Protein AF-A0A971SDP5-F1 (afdb_monomer)

Radius of gyration: 25.08 Å; Cα contacts (8 Å, |Δi|>4): 433; chains: 1; bounding box: 44×71×91 Å

pLDDT: mean 82.18, std 22.31, range [24.53, 98.75]

Solvent-accessible surface area (backbone atoms only — not comparable to full-atom values): 15135 Å² total; per-residue (Å²): 111,77,73,80,68,52,47,98,92,40,71,49,82,44,63,77,39,45,82,88,36,50,13,35,40,41,73,75,46,74,57,38,61,22,60,41,39,35,49,49,52,56,48,58,66,38,74,48,44,66,45,83,43,90,40,50,50,59,71,52,54,17,49,38,56,58,58,56,93,79,69,32,61,57,44,37,72,64,82,79,65,69,83,45,63,68,92,30,70,54,38,53,50,49,51,50,48,51,50,49,37,62,80,41,41,65,39,39,63,71,25,51,79,47,81,77,47,75,42,79,92,77,27,38,38,30,35,37,27,40,41,96,65,39,24,40,41,40,39,37,27,72,30,88,56,61,42,38,34,36,34,25,50,73,53,79,72,58,68,35,33,29,65,69,77,74,39,78,48,70,52,79,46,82,52,31,38,73,44,74,30,38,13,9,77,74,34,4,55,35,35,35,40,34,66,40,59,76,38,78,74,44,78,49,66,90,84,70,86,71,86,86,80,84,76,89,79,90,83,90,84,92,86,86,89,79,98,64,82,85,67,60,69,80,61,50,62,61,53,55,54,51,50,53,52,52,53,52,51,52,52,52,55,52,52,54,62,61,66,75,74,118

Mean predicted aligned error: 12.58 Å

Sequence (262 aa):
MRNDKLTEDKTTGQFLSSHDENGFLAMRLSGDEGLFKVAATLQLTAKGQPVIYYGEEIGLSGKNAGNMDNGEFSENRYDFDWSKVESNSMLDHYKKLLTIRNENTDIFTKGTRKSIYANKDNGISIFEREYNGEFIITFVNIGEMEQTITFSKSSGSARVDNIYANKELEAKNDISYELLIPSKNDGGTTIIKTDSSIKDVNIIDIAQDDENNTDQNETSNDEKLDDSDKQSVFRFEWILIAIVIVAILFVIVRYFKHLNKK

Secondary structure (DSSP, 8-state):
-GGGG--SSS--EE-S--TTS--HHHHHSTT-HHHHHHHHHHHHHSSSEE-PPTTGGGT---PPP--GGGT---SSSPPP-GGGSTT-HHHHHHHHHHHHHHHTHHHHHT---EEEEEETTTTEEEEEEEETTEEEEEEEE-SSS-EEEEEEESSS-S-EEETTTTEEPPPSBTTEEEEEE--TTTTSEEEEEESS-EEEEEEE-TT---------------------TTSSHHHHHHHHHHHHHHHHHHHHHHHHHHHTT-

Foldseek 3Di:
DVVVQADPVRADEDECDEQQFFFNCCPVVVNPVLVLLLVLLVQLQAAGHYDYYQQSLLSQGGGAADPVVVVRHGRRPDDRDPVSPPPRLSNVSNVLSVVVCVVVVCQSHPWDKDWADDDVVQQWTWMWTDDPQKIKIKIFHAAQAKWKKKWFFPDDFQWKAFSSVRGTFGAPDGTMGIDIQGYSVSSRIIMMIDRGDIHPIDIDDPPPPDDDDDDDDDDDDDDDDDDDPPPPVVPVVVVVVVVVVVVVVVVVVVVVVVVVPD

Nearest PDB structures (foldseek):
  1j0i-assembly1_B  TM=8.683E-01  e=6.111E-12  Geobacillus stearothermophilus
  1wzm-assembly1_B  TM=8.525E-01  e=2.433E-11  Thermoactinomyces vulgaris
  1sma-assembly1_B  TM=8.500E-01  e=2.032E-11  Thermus sp. IM6501
  1gvi-assembly1_B  TM=8.300E-01  e=1.256E-11  Thermus sp.
  1j0j-assembly1_A  TM=8.132E-01  e=3.705E-11  Geobacillus stearothermophilus

Structure (mmCIF, N/CA/C/O backbone):
data_AF-A0A971SDP5-F1
#
_entry.id   AF-A0A971SDP5-F1
#
loop_
_atom_site.group_PDB
_atom_site.id
_atom_site.type_symbol
_atom_site.label_atom_id
_atom_site.label_alt_id
_atom_site.label_comp_id
_atom_site.label_asym_id
_atom_site.label_entity_id
_atom_site.label_seq_id
_atom_site.pdbx_PDB_ins_code
_atom_site.Cartn_x
_atom_site.Cartn_y
_atom_site.Cartn_z
_atom_site.occupancy
_atom_site.B_iso_or_equiv
_atom_site.auth_seq_id
_atom_site.auth_comp_id
_atom_site.auth_asym_id
_atom_site.auth_atom_id
_atom_site.pdbx_PDB_model_num
ATOM 1 N N . MET A 1 1 ? -20.918 -3.048 -8.145 1.00 63.03 1 MET A N 1
ATOM 2 C CA . MET A 1 1 ? -19.547 -2.531 -8.398 1.00 63.03 1 MET A CA 1
ATOM 3 C C . MET A 1 1 ? -18.577 -3.706 -8.605 1.00 63.03 1 MET A C 1
ATOM 5 O O . MET A 1 1 ? -19.022 -4.843 -8.525 1.00 63.03 1 MET A O 1
ATOM 9 N N . ARG A 1 2 ? -17.287 -3.486 -8.936 1.00 80.00 2 ARG A N 1
ATOM 10 C CA . ARG A 1 2 ? -16.292 -4.558 -9.215 1.00 80.00 2 ARG A CA 1
ATOM 11 C C . ARG A 1 2 ? -16.234 -5.628 -8.112 1.00 80.00 2 ARG A C 1
ATOM 13 O O . ARG A 1 2 ? -16.291 -6.809 -8.427 1.00 80.00 2 ARG A O 1
ATOM 20 N N . ASN A 1 3 ? -16.144 -5.222 -6.844 1.00 78.50 3 ASN A N 1
ATOM 21 C CA . ASN A 1 3 ? -15.953 -6.145 -5.713 1.00 78.50 3 ASN A CA 1
ATOM 22 C C . ASN A 1 3 ? -17.124 -7.116 -5.500 1.00 78.50 3 ASN A C 1
ATOM 24 O O . ASN A 1 3 ? -16.890 -8.243 -5.061 1.00 78.50 3 ASN A O 1
ATOM 28 N N . ASP A 1 4 ? -18.342 -6.706 -5.865 1.00 81.12 4 ASP A N 1
ATOM 29 C CA . ASP A 1 4 ? -19.558 -7.530 -5.773 1.00 81.12 4 ASP A CA 1
ATOM 30 C C . ASP A 1 4 ? -19.595 -8.624 -6.847 1.00 81.12 4 ASP A C 1
ATOM 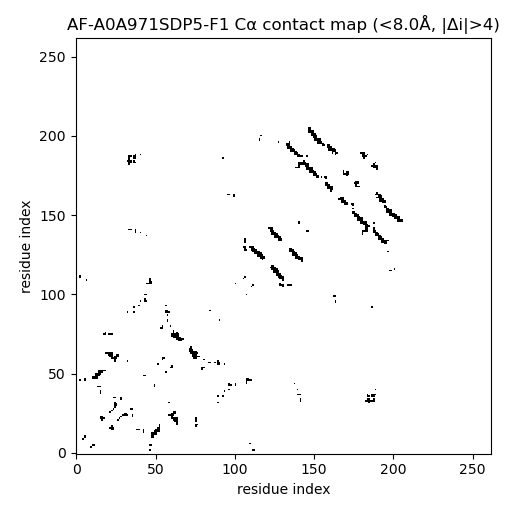32 O O . ASP A 1 4 ? -20.309 -9.610 -6.713 1.00 81.12 4 ASP A O 1
ATOM 36 N N . LYS A 1 5 ? -18.830 -8.447 -7.934 1.00 83.62 5 LYS A N 1
ATOM 37 C CA . LYS A 1 5 ? -18.716 -9.424 -9.026 1.00 83.62 5 LYS A CA 1
ATOM 38 C C . LYS A 1 5 ? -17.601 -10.449 -8.802 1.00 83.62 5 LYS A C 1
ATOM 40 O O . LYS A 1 5 ? -17.533 -11.410 -9.559 1.00 83.62 5 LYS A O 1
ATOM 45 N N . LEU A 1 6 ? -16.725 -10.227 -7.817 1.00 82.88 6 LEU A N 1
ATOM 46 C CA . LEU A 1 6 ? -15.607 -11.117 -7.507 1.00 82.88 6 LEU A CA 1
ATOM 47 C C . LEU A 1 6 ? -16.040 -12.190 -6.508 1.00 82.88 6 LEU A C 1
ATOM 49 O O . LEU A 1 6 ? -16.426 -11.873 -5.378 1.00 82.88 6 LEU A O 1
ATOM 53 N N . THR A 1 7 ? -15.913 -13.447 -6.912 1.00 75.56 7 THR A N 1
ATOM 54 C CA . THR A 1 7 ? -16.229 -14.645 -6.123 1.00 75.56 7 THR A CA 1
ATOM 55 C C . THR A 1 7 ? -15.033 -15.598 -6.121 1.00 75.56 7 THR A C 1
ATOM 57 O O . THR A 1 7 ? -14.020 -15.334 -6.769 1.00 75.56 7 THR A O 1
ATOM 60 N N . GLU A 1 8 ? -15.120 -16.700 -5.378 1.00 70.81 8 GLU A N 1
ATOM 61 C CA . GLU A 1 8 ? -14.063 -17.723 -5.340 1.00 70.81 8 GLU A CA 1
ATOM 62 C C . GLU A 1 8 ? -13.817 -18.394 -6.704 1.00 70.81 8 GLU A C 1
ATOM 64 O O . GLU A 1 8 ? -12.685 -18.750 -7.019 1.00 70.81 8 GLU A O 1
ATOM 69 N N . ASP A 1 9 ? -14.848 -18.485 -7.548 1.00 76.75 9 ASP A N 1
ATOM 70 C CA . ASP A 1 9 ? -14.804 -19.025 -8.912 1.00 76.75 9 ASP A CA 1
ATOM 71 C C . ASP A 1 9 ? -14.608 -17.947 -9.999 1.00 76.75 9 ASP A C 1
ATOM 73 O O . ASP A 1 9 ? -14.351 -18.272 -11.159 1.00 76.75 9 ASP A O 1
ATOM 77 N N . LYS A 1 10 ? -14.710 -16.656 -9.647 1.00 80.69 10 LYS A N 1
ATOM 78 C CA . LYS A 1 10 ? -14.552 -15.514 -10.566 1.00 80.69 10 LYS A CA 1
ATOM 79 C C . LYS A 1 10 ? -13.638 -14.465 -9.956 1.00 80.69 10 LYS A C 1
ATOM 81 O O . LYS A 1 10 ? -14.077 -13.506 -9.320 1.00 80.69 10 LYS A O 1
ATOM 86 N N . THR A 1 11 ? -12.348 -14.646 -10.196 1.00 79.12 11 THR A N 1
ATOM 87 C CA . THR A 1 11 ? -11.298 -13.720 -9.777 1.00 79.12 11 THR A CA 1
ATOM 88 C C . THR A 1 11 ? -10.781 -12.893 -10.955 1.00 79.12 11 THR A C 1
ATOM 90 O O . THR A 1 11 ? -10.994 -13.226 -12.120 1.00 79.12 11 THR A O 1
ATOM 93 N N . THR A 1 12 ? -10.091 -11.798 -10.651 1.00 82.25 12 THR A N 1
ATOM 94 C CA . THR A 1 12 ? -9.366 -10.982 -11.629 1.00 82.25 12 THR A CA 1
ATOM 95 C C . THR A 1 12 ? -7.929 -10.812 -11.164 1.00 82.25 12 THR A C 1
ATOM 97 O O . THR A 1 12 ? -7.707 -10.454 -9.998 1.00 82.25 12 THR A O 1
ATOM 100 N N . GLY A 1 13 ? -6.982 -11.010 -12.081 1.00 87.81 13 GLY A N 1
ATOM 101 C CA . GLY A 1 13 ? -5.613 -10.534 -11.914 1.00 87.81 13 GLY A CA 1
ATOM 102 C C . GLY A 1 13 ? -5.600 -9.007 -11.889 1.00 87.81 13 GLY A C 1
ATOM 103 O O . GLY A 1 13 ? -6.258 -8.364 -12.707 1.00 87.81 13 GLY A O 1
ATOM 104 N N . GLN A 1 14 ? -4.915 -8.431 -10.911 1.00 91.50 14 GLN A N 1
ATOM 105 C CA . GLN A 1 14 ? -4.763 -6.991 -10.749 1.00 91.50 14 GLN A CA 1
ATOM 106 C C . GLN A 1 14 ? -3.314 -6.634 -10.998 1.00 91.50 14 GLN A C 1
ATOM 108 O O . GLN A 1 14 ? -2.451 -7.033 -10.221 1.00 91.50 14 GLN A O 1
ATOM 113 N N . PHE A 1 15 ? -3.082 -5.865 -12.047 1.00 94.44 15 PHE A N 1
ATOM 114 C CA . PHE A 1 15 ? -1.766 -5.434 -12.488 1.00 94.44 15 PHE A CA 1
ATOM 115 C C . PHE A 1 15 ? -1.643 -3.928 -12.269 1.00 94.44 15 PHE A C 1
ATOM 117 O O . PHE A 1 15 ? -2.633 -3.205 -12.417 1.00 94.44 15 PHE A O 1
ATOM 124 N N . LEU A 1 16 ? -0.446 -3.469 -11.911 1.00 95.56 16 LEU A N 1
ATOM 125 C CA . LEU A 1 16 ? -0.068 -2.067 -12.084 1.00 95.56 16 LEU A CA 1
ATOM 126 C C . LEU A 1 16 ? 0.508 -1.875 -13.487 1.00 95.56 16 LEU A C 1
ATOM 128 O O . LEU A 1 16 ? 0.102 -0.948 -14.187 1.00 95.56 16 LEU A O 1
ATOM 132 N N . SER A 1 17 ? 1.376 -2.791 -13.919 1.00 94.88 17 SER A N 1
ATOM 133 C CA . SER A 1 17 ? 1.816 -2.905 -15.305 1.00 94.88 17 SER A CA 1
ATOM 134 C C . SER A 1 17 ? 2.088 -4.351 -15.739 1.00 94.88 17 SER A C 1
ATOM 136 O O . SER A 1 17 ? 1.920 -5.302 -14.971 1.00 94.88 17 SER A O 1
ATOM 138 N N . SER A 1 18 ? 2.478 -4.523 -17.004 1.00 94.50 18 SER A N 1
ATOM 139 C CA . SER A 1 18 ? 2.821 -5.801 -17.622 1.00 94.50 18 SER A CA 1
ATOM 140 C C . SER A 1 18 ? 3.761 -5.609 -18.821 1.00 94.50 18 SER A C 1
ATOM 142 O O . SER A 1 18 ? 4.020 -4.492 -19.273 1.00 94.50 18 SER A O 1
ATOM 144 N N . HIS A 1 19 ? 4.244 -6.718 -19.386 1.00 92.12 19 HIS A N 1
ATOM 145 C CA . HIS A 1 19 ? 5.117 -6.723 -20.566 1.00 92.12 19 HIS A CA 1
ATOM 146 C C . HIS A 1 19 ? 4.497 -6.147 -21.855 1.00 92.12 19 HIS A C 1
ATOM 148 O O . HIS A 1 19 ? 5.244 -5.857 -22.796 1.00 92.12 19 HIS A O 1
ATOM 154 N N . ASP A 1 20 ? 3.175 -5.971 -21.908 1.00 89.94 20 ASP A N 1
ATOM 155 C CA . ASP A 1 20 ? 2.437 -5.496 -23.089 1.00 89.94 20 ASP A CA 1
ATOM 156 C C . ASP A 1 20 ? 1.955 -4.045 -22.958 1.00 89.94 20 ASP A C 1
ATOM 158 O O . ASP A 1 20 ? 1.316 -3.511 -23.863 1.00 89.94 20 ASP A O 1
ATOM 162 N N . GLU A 1 21 ? 2.282 -3.374 -21.852 1.00 91.38 21 GLU A N 1
ATOM 163 C CA . GLU A 1 21 ? 1.920 -1.979 -21.629 1.00 91.38 21 GLU A CA 1
ATOM 164 C C . GLU A 1 21 ? 3.090 -1.157 -21.097 1.00 91.38 21 GLU A C 1
ATOM 166 O O . GLU A 1 21 ? 4.137 -1.669 -20.701 1.00 91.38 21 GLU A O 1
ATOM 171 N N . ASN A 1 22 ? 2.920 0.159 -21.131 1.00 94.00 22 ASN A N 1
ATOM 172 C CA . ASN A 1 22 ? 3.863 1.079 -20.521 1.00 94.00 22 ASN A CA 1
ATOM 173 C C . ASN A 1 22 ? 3.955 0.819 -19.011 1.00 94.00 22 ASN A C 1
ATOM 175 O O . ASN A 1 22 ? 2.926 0.776 -18.336 1.00 94.00 22 ASN A O 1
ATOM 179 N N . GLY A 1 23 ? 5.174 0.726 -18.480 1.00 95.12 23 GLY A N 1
ATOM 180 C CA . GLY A 1 23 ? 5.413 0.561 -17.050 1.00 95.12 23 GLY A CA 1
ATOM 181 C C . GLY A 1 23 ? 4.772 1.689 -16.236 1.00 95.12 23 GLY A C 1
ATOM 182 O O . GLY A 1 23 ? 4.873 2.871 -16.588 1.00 95.12 23 GLY A O 1
ATOM 183 N N . PHE A 1 24 ? 4.077 1.318 -15.160 1.00 96.69 24 PHE A N 1
ATOM 184 C CA . PHE A 1 24 ? 3.194 2.225 -14.425 1.00 96.69 24 PHE A CA 1
ATOM 185 C C . PHE A 1 24 ? 3.966 3.359 -13.747 1.00 96.69 24 PHE A C 1
ATOM 187 O O . PHE A 1 24 ? 3.616 4.528 -13.915 1.00 96.69 24 PHE A O 1
ATOM 194 N N . LEU A 1 25 ? 5.060 3.031 -13.054 1.00 97.50 25 LEU A N 1
ATOM 195 C CA . LEU A 1 25 ? 5.926 4.007 -12.392 1.00 97.50 25 LEU A CA 1
ATOM 196 C C . LEU A 1 25 ? 6.462 5.050 -13.385 1.00 97.50 25 LEU A C 1
ATOM 198 O O . LEU A 1 25 ? 6.265 6.246 -13.188 1.00 97.50 25 LEU A O 1
ATOM 202 N N . ALA A 1 26 ? 7.073 4.614 -14.487 1.00 95.31 26 ALA A N 1
ATOM 203 C CA . ALA A 1 26 ? 7.696 5.525 -15.447 1.00 95.31 26 ALA A CA 1
ATOM 204 C C . ALA A 1 26 ? 6.667 6.395 -16.186 1.00 95.31 26 ALA A C 1
ATOM 206 O O . ALA A 1 26 ? 6.860 7.600 -16.324 1.00 95.31 26 ALA A O 1
ATOM 207 N N . MET A 1 27 ? 5.566 5.798 -16.657 1.00 94.69 27 MET A N 1
ATOM 208 C CA . MET A 1 27 ? 4.694 6.448 -17.645 1.00 94.69 27 MET A CA 1
ATOM 209 C C . MET A 1 27 ? 3.372 6.971 -17.082 1.00 94.69 27 MET A C 1
ATOM 211 O O . MET A 1 27 ? 2.741 7.817 -17.714 1.00 94.69 27 MET A O 1
ATOM 215 N N . ARG A 1 28 ? 2.911 6.466 -15.931 1.00 95.50 28 ARG A N 1
ATOM 216 C CA . ARG A 1 28 ? 1.684 6.950 -15.269 1.00 95.50 28 ARG A CA 1
ATOM 217 C C . ARG A 1 28 ? 1.979 7.834 -14.068 1.00 95.50 28 ARG A C 1
ATOM 219 O O . ARG A 1 28 ? 1.176 8.716 -13.786 1.00 95.50 28 ARG A O 1
ATOM 226 N N . LEU A 1 29 ? 3.107 7.603 -13.399 1.00 97.06 29 LEU A N 1
ATOM 227 C CA . LEU A 1 29 ? 3.521 8.349 -12.210 1.00 97.06 29 LEU A CA 1
ATOM 228 C C . LEU A 1 29 ? 4.739 9.247 -12.450 1.00 97.06 29 LEU A C 1
ATOM 230 O O . LEU A 1 29 ? 5.248 9.836 -11.505 1.00 97.06 29 LEU A O 1
ATOM 234 N N . SER A 1 30 ? 5.218 9.360 -13.693 1.00 97.12 30 SER A N 1
ATOM 235 C CA . SER A 1 30 ? 6.372 10.200 -14.051 1.00 97.12 30 SER A CA 1
ATOM 236 C C . SER A 1 30 ? 7.638 9.895 -13.231 1.00 97.12 30 SER A C 1
ATOM 238 O O . SER A 1 30 ? 8.432 10.792 -12.961 1.00 97.12 30 SER A O 1
ATOM 240 N N . GLY A 1 31 ? 7.820 8.637 -12.817 1.00 97.31 31 GLY A N 1
ATOM 241 C CA . GLY A 1 31 ? 8.947 8.202 -11.988 1.00 97.31 31 GLY A CA 1
ATOM 242 C C . GLY A 1 31 ? 8.793 8.466 -10.486 1.00 97.31 31 GLY A C 1
ATOM 243 O O . GLY A 1 31 ? 9.752 8.258 -9.749 1.00 97.31 31 GLY A O 1
ATOM 244 N N . ASP A 1 32 ? 7.621 8.894 -10.007 1.00 98.25 32 ASP A N 1
ATOM 245 C CA . ASP A 1 32 ? 7.371 9.099 -8.576 1.00 98.25 32 ASP A CA 1
ATOM 246 C C . ASP A 1 32 ? 7.241 7.756 -7.832 1.00 98.25 32 ASP A C 1
ATOM 248 O O . ASP A 1 32 ? 6.179 7.123 -7.797 1.00 98.25 32 ASP A O 1
ATOM 252 N N . GLU A 1 33 ? 8.345 7.313 -7.227 1.00 98.19 33 GLU A N 1
ATOM 253 C CA . GLU A 1 33 ? 8.389 6.084 -6.429 1.00 98.19 33 GLU A CA 1
ATOM 254 C C . GLU A 1 33 ? 7.497 6.147 -5.181 1.00 98.19 33 GLU A C 1
ATOM 256 O O . GLU A 1 33 ? 6.966 5.118 -4.761 1.00 98.19 33 GLU A O 1
ATOM 261 N N . GLY A 1 34 ? 7.282 7.329 -4.595 1.00 98.31 34 GLY A N 1
ATOM 262 C CA . GLY A 1 34 ? 6.406 7.486 -3.434 1.00 98.31 34 GLY A CA 1
ATOM 263 C C . GLY A 1 34 ? 4.950 7.178 -3.784 1.00 98.31 34 GLY A C 1
ATOM 264 O O . GLY A 1 34 ? 4.287 6.379 -3.117 1.00 98.31 34 GLY A O 1
ATOM 265 N N . LEU A 1 35 ? 4.464 7.726 -4.902 1.00 98.44 35 LEU A N 1
ATOM 266 C CA . LEU A 1 35 ? 3.148 7.366 -5.439 1.00 98.44 35 LEU A CA 1
ATOM 267 C C . LEU A 1 35 ? 3.080 5.894 -5.860 1.00 98.44 35 LEU A C 1
ATOM 269 O O . LEU A 1 35 ? 2.016 5.279 -5.760 1.00 98.44 35 LEU A O 1
ATOM 273 N N . PHE A 1 36 ? 4.192 5.304 -6.303 1.00 98.62 36 PHE A N 1
ATOM 274 C CA . PHE A 1 36 ? 4.221 3.889 -6.669 1.00 98.62 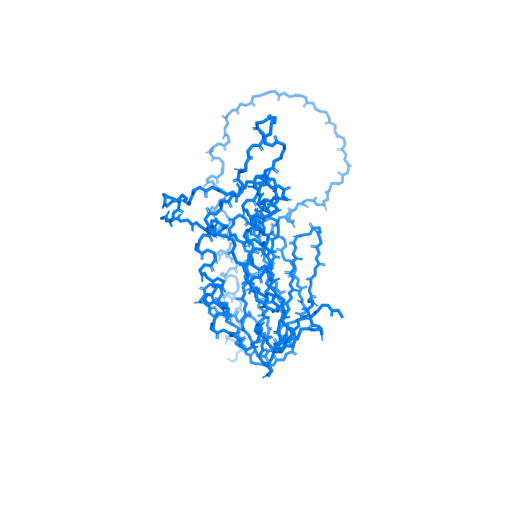36 PHE A CA 1
ATOM 275 C C . PHE A 1 36 ? 4.106 2.962 -5.455 1.00 98.62 36 PHE A C 1
ATOM 277 O O . PHE A 1 36 ? 3.363 1.982 -5.523 1.00 98.62 36 PHE A O 1
ATOM 284 N N . LYS A 1 37 ? 4.729 3.305 -4.318 1.00 98.75 37 LYS A N 1
ATOM 285 C CA . LYS A 1 37 ? 4.493 2.608 -3.039 1.00 98.75 37 LYS A CA 1
ATOM 286 C C . LYS A 1 37 ? 3.009 2.652 -2.667 1.00 98.75 37 LYS A C 1
ATOM 288 O O . LYS A 1 37 ? 2.390 1.617 -2.434 1.00 98.75 37 LYS A O 1
ATOM 293 N N . VAL A 1 38 ? 2.385 3.829 -2.745 1.00 98.56 38 VAL A N 1
ATOM 294 C CA . VAL A 1 38 ? 0.937 3.963 -2.516 1.00 98.56 38 VAL A CA 1
ATOM 295 C C . VAL A 1 38 ? 0.116 3.091 -3.483 1.00 98.56 38 VAL A C 1
ATOM 297 O O . VAL A 1 38 ? -0.836 2.424 -3.066 1.00 98.56 38 VAL A O 1
ATOM 300 N N . ALA A 1 39 ? 0.482 3.044 -4.766 1.00 98.44 39 ALA A N 1
ATOM 301 C CA . ALA A 1 39 ? -0.179 2.185 -5.747 1.00 98.44 39 ALA A CA 1
ATOM 302 C C . ALA A 1 39 ? -0.053 0.691 -5.392 1.00 98.44 39 ALA A C 1
ATOM 304 O O . ALA A 1 39 ? -1.047 -0.040 -5.473 1.00 98.44 39 ALA A O 1
ATOM 305 N N . ALA A 1 40 ? 1.120 0.252 -4.924 1.00 98.50 40 ALA A N 1
ATOM 306 C CA . ALA A 1 40 ? 1.348 -1.104 -4.428 1.00 98.50 40 ALA A CA 1
ATOM 307 C C . ALA A 1 40 ? 0.455 -1.424 -3.217 1.00 98.50 40 ALA A C 1
ATOM 309 O O . ALA A 1 40 ? -0.189 -2.476 -3.189 1.00 98.50 40 ALA A O 1
ATOM 310 N N . THR A 1 41 ? 0.307 -0.496 -2.264 1.00 98.56 41 THR A N 1
ATOM 311 C CA . THR A 1 41 ? -0.651 -0.630 -1.150 1.00 98.56 41 THR A CA 1
ATOM 312 C C . THR A 1 41 ? -2.076 -0.829 -1.645 1.00 98.56 41 THR A C 1
ATOM 314 O O . THR A 1 41 ? -2.784 -1.727 -1.175 1.00 98.56 41 THR A O 1
ATOM 317 N N . LEU A 1 42 ? -2.524 -0.032 -2.616 1.00 97.62 42 LEU A N 1
ATOM 318 C CA . LEU A 1 42 ? -3.871 -0.167 -3.173 1.00 97.62 42 LEU A CA 1
ATOM 319 C C . LEU A 1 42 ? -4.071 -1.524 -3.864 1.00 97.62 42 LEU A C 1
ATOM 321 O O . LEU A 1 42 ? -5.110 -2.158 -3.659 1.00 97.62 42 LEU A O 1
ATOM 325 N N . GLN A 1 43 ? -3.083 -1.992 -4.630 1.00 97.25 43 GLN A N 1
ATOM 326 C CA . GLN A 1 43 ? -3.116 -3.288 -5.314 1.00 97.25 43 GLN A CA 1
ATOM 327 C C . GLN A 1 43 ? -3.143 -4.455 -4.313 1.00 97.25 43 GLN A C 1
ATOM 329 O O . GLN A 1 43 ? -4.013 -5.329 -4.388 1.00 97.25 43 GLN A O 1
ATOM 334 N N . LEU A 1 44 ? -2.226 -4.460 -3.343 1.00 97.38 44 LEU A N 1
ATOM 335 C CA . LEU A 1 44 ? -2.028 -5.569 -2.406 1.00 97.38 44 LEU A CA 1
ATOM 336 C C . LEU A 1 44 ? -3.098 -5.637 -1.310 1.00 97.38 44 LEU A C 1
ATOM 338 O O . LEU A 1 44 ? -3.326 -6.710 -0.752 1.00 97.38 44 LEU A O 1
ATOM 342 N N . THR A 1 45 ? -3.836 -4.554 -1.057 1.00 96.31 45 THR A N 1
ATOM 343 C CA . THR A 1 45 ? -4.985 -4.555 -0.128 1.00 96.31 45 THR A CA 1
ATOM 344 C C . THR A 1 45 ? -6.335 -4.782 -0.820 1.00 96.31 45 THR A C 1
ATOM 346 O O . THR A 1 45 ? -7.365 -4.978 -0.162 1.00 96.31 45 THR A O 1
ATOM 349 N N . ALA A 1 46 ? -6.380 -4.796 -2.154 1.00 92.38 46 ALA A N 1
ATOM 350 C CA . ALA A 1 46 ? -7.613 -4.999 -2.908 1.00 92.38 46 ALA A CA 1
ATOM 351 C C . ALA A 1 46 ? -8.061 -6.475 -2.975 1.00 92.38 46 ALA A C 1
ATOM 353 O O . ALA A 1 46 ? -7.298 -7.420 -2.739 1.00 92.38 46 ALA A O 1
ATOM 354 N N . LYS A 1 47 ? -9.352 -6.681 -3.281 1.00 90.06 47 LYS A N 1
ATOM 355 C CA . LYS A 1 47 ? -9.966 -8.007 -3.470 1.00 90.06 47 LYS A CA 1
ATOM 356 C C . LYS A 1 47 ? -9.630 -8.552 -4.857 1.00 90.06 47 LYS A C 1
ATOM 358 O O . LYS A 1 47 ? -9.790 -7.835 -5.842 1.00 90.06 47 LYS A O 1
ATOM 363 N N . GLY A 1 48 ? -9.230 -9.818 -4.934 1.00 88.31 48 GLY A N 1
ATOM 364 C CA . GLY A 1 48 ? -8.767 -10.479 -6.161 1.00 88.31 48 GLY A CA 1
ATOM 365 C C . GLY A 1 48 ? -7.301 -10.891 -6.054 1.00 88.31 48 GLY A C 1
ATOM 366 O O . GLY A 1 48 ? -6.744 -10.882 -4.957 1.00 88.31 48 GLY A O 1
ATOM 367 N N . GLN A 1 49 ? -6.674 -11.236 -7.176 1.00 91.12 49 GLN A N 1
ATOM 368 C CA . GLN A 1 49 ? -5.290 -11.717 -7.212 1.00 91.12 49 GLN A CA 1
ATOM 369 C C . GLN A 1 49 ? -4.348 -10.579 -7.621 1.00 91.12 49 GLN A C 1
ATOM 371 O O . GLN A 1 49 ? -4.402 -10.162 -8.776 1.00 91.12 49 GLN A O 1
ATOM 376 N N . PRO A 1 50 ? -3.530 -10.027 -6.708 1.00 94.12 50 PRO A N 1
ATOM 377 C CA . PRO A 1 50 ? -2.486 -9.095 -7.108 1.00 94.12 50 PRO A CA 1
ATOM 378 C C . PRO A 1 50 ? -1.441 -9.838 -7.942 1.00 94.12 50 PRO A C 1
ATOM 380 O O . PRO A 1 50 ? -1.029 -10.941 -7.582 1.00 94.12 50 PRO A O 1
ATOM 383 N N . VAL A 1 51 ? -1.037 -9.237 -9.057 1.00 96.62 51 VAL A N 1
ATOM 384 C CA . VAL A 1 51 ? 0.031 -9.737 -9.919 1.00 96.62 51 VAL A CA 1
ATOM 385 C C . VAL A 1 51 ? 1.085 -8.647 -10.024 1.00 96.62 51 VAL A C 1
ATOM 387 O O . VAL A 1 51 ? 0.781 -7.530 -10.434 1.00 96.62 51 VAL A O 1
ATOM 390 N N . ILE A 1 52 ? 2.303 -8.980 -9.610 1.00 97.81 52 ILE A N 1
ATOM 391 C CA . ILE A 1 52 ? 3.459 -8.084 -9.634 1.00 97.81 52 ILE A CA 1
ATOM 392 C C . ILE A 1 52 ? 4.259 -8.435 -10.883 1.00 97.81 52 ILE A C 1
ATOM 394 O O . ILE A 1 52 ? 4.603 -9.605 -11.086 1.00 97.81 52 ILE A O 1
ATOM 398 N N . TYR A 1 53 ? 4.507 -7.450 -11.738 1.00 97.56 53 TYR A N 1
ATOM 399 C CA . TYR A 1 53 ? 5.382 -7.628 -12.886 1.00 97.56 53 TYR A CA 1
ATOM 400 C C . TYR A 1 53 ? 6.839 -7.507 -12.434 1.00 97.56 53 TYR A C 1
ATOM 402 O O . TYR A 1 53 ? 7.174 -6.628 -11.645 1.00 97.56 53 TYR A O 1
ATOM 410 N N . TYR A 1 54 ? 7.690 -8.429 -12.892 1.00 97.31 54 TYR A N 1
ATOM 411 C CA . TYR A 1 54 ? 9.044 -8.582 -12.357 1.00 97.31 54 TYR A CA 1
ATOM 412 C C . TYR A 1 54 ? 9.815 -7.258 -12.414 1.00 97.31 54 TYR A C 1
ATOM 414 O O . TYR A 1 54 ? 9.901 -6.635 -13.468 1.00 97.31 54 TYR A O 1
ATOM 422 N N . GLY A 1 55 ? 10.376 -6.836 -11.282 1.00 97.50 55 GLY A N 1
ATOM 423 C CA . GLY A 1 55 ? 11.126 -5.589 -11.178 1.00 97.50 55 GLY A CA 1
ATOM 424 C C . GLY A 1 55 ? 10.325 -4.420 -10.612 1.00 97.50 55 GLY A C 1
ATOM 425 O O . GLY A 1 55 ? 10.941 -3.504 -10.067 1.00 97.50 55 GLY A O 1
ATOM 426 N N . GLU A 1 56 ? 8.989 -4.447 -10.636 1.00 97.69 56 GLU A N 1
ATOM 427 C CA . GLU A 1 56 ? 8.166 -3.423 -9.973 1.00 97.69 56 GLU A CA 1
ATOM 428 C C . GLU A 1 56 ? 8.525 -3.308 -8.482 1.00 97.69 56 GLU A C 1
ATOM 430 O O . GLU A 1 56 ? 8.673 -2.210 -7.945 1.00 97.69 56 GLU A O 1
ATOM 435 N N . GLU A 1 57 ? 8.762 -4.439 -7.820 1.00 98.19 57 GLU A N 1
ATOM 436 C CA . GLU A 1 57 ? 9.103 -4.516 -6.402 1.00 98.19 57 GLU A CA 1
ATOM 437 C C . GLU A 1 57 ? 10.451 -3.880 -6.039 1.00 98.19 57 GLU A C 1
ATOM 439 O O . GLU A 1 57 ? 10.671 -3.551 -4.878 1.00 98.19 57 GLU A O 1
ATOM 444 N N . ILE A 1 58 ? 11.333 -3.664 -7.018 1.00 98.12 58 ILE A N 1
ATOM 445 C CA . ILE A 1 58 ? 12.608 -2.945 -6.855 1.00 98.12 58 ILE A CA 1
ATOM 446 C C . ILE A 1 58 ? 12.626 -1.600 -7.603 1.00 98.12 58 ILE A C 1
ATOM 448 O O . ILE A 1 58 ? 13.686 -0.985 -7.732 1.00 98.12 58 ILE A O 1
ATOM 452 N N . GLY A 1 59 ? 11.466 -1.125 -8.075 1.00 97.19 59 GLY A N 1
ATOM 453 C CA . GLY A 1 59 ? 11.309 0.175 -8.737 1.00 97.19 59 GLY A CA 1
ATOM 454 C C . GLY A 1 59 ? 11.720 0.202 -10.213 1.00 97.19 59 GLY A C 1
ATOM 455 O O . GLY A 1 59 ? 12.013 1.267 -10.754 1.00 97.19 59 GLY A O 1
ATOM 456 N N . LEU A 1 60 ? 11.780 -0.945 -10.893 1.00 97.25 60 LEU A N 1
ATOM 457 C CA . LEU A 1 60 ? 12.040 -0.991 -12.331 1.00 97.25 60 LEU A CA 1
ATOM 458 C C . LEU A 1 60 ? 10.765 -0.715 -13.130 1.00 97.25 60 LEU A C 1
ATOM 460 O O . LEU A 1 60 ? 9.689 -1.249 -12.868 1.00 97.25 60 LEU A O 1
ATOM 464 N N . SER A 1 61 ? 10.895 0.121 -14.154 1.00 96.62 61 SER A N 1
ATOM 465 C CA . SER A 1 61 ? 9.809 0.486 -15.057 1.00 96.62 61 SER A CA 1
ATOM 466 C C . SER A 1 61 ? 10.390 1.037 -16.355 1.00 96.62 61 SER A C 1
ATOM 468 O O . SER A 1 61 ? 11.492 1.574 -16.362 1.00 96.62 61 SER A O 1
ATOM 470 N N . GLY A 1 62 ? 9.635 0.949 -17.445 1.00 94.19 62 GLY A N 1
ATOM 471 C CA . GLY A 1 62 ? 10.055 1.483 -18.738 1.00 94.19 62 GLY A CA 1
ATOM 472 C C . GLY A 1 62 ? 8.893 1.607 -19.712 1.00 94.19 62 GLY A C 1
ATOM 473 O O . GLY A 1 62 ? 7.784 1.135 -19.440 1.00 94.19 62 GLY A O 1
ATOM 474 N N . LYS A 1 63 ? 9.127 2.262 -20.846 1.00 92.88 63 LYS A N 1
ATOM 475 C CA . LYS A 1 63 ? 8.148 2.362 -21.929 1.00 92.88 63 LYS A CA 1
ATOM 476 C C . LYS A 1 63 ? 7.977 1.012 -22.642 1.00 92.88 63 LYS A C 1
ATOM 478 O O . LYS A 1 63 ? 8.926 0.243 -22.799 1.00 92.88 63 LYS A O 1
ATOM 483 N N . ASN A 1 64 ? 6.760 0.714 -23.087 1.00 90.94 64 ASN A N 1
ATOM 484 C CA . ASN A 1 64 ? 6.538 -0.386 -24.020 1.00 90.94 64 ASN A CA 1
ATOM 485 C C . ASN A 1 64 ? 7.219 -0.089 -25.365 1.00 90.94 64 ASN A C 1
ATOM 487 O O . ASN A 1 64 ? 7.414 1.080 -25.713 1.00 90.94 64 ASN A O 1
ATOM 491 N N . ALA A 1 65 ? 7.567 -1.139 -26.111 1.00 85.38 65 ALA A N 1
ATOM 492 C CA . ALA A 1 65 ? 8.126 -0.988 -27.447 1.00 85.38 65 ALA A CA 1
ATOM 493 C C . ALA A 1 65 ? 7.218 -0.120 -28.334 1.00 85.38 65 ALA A C 1
ATOM 495 O O . ALA A 1 65 ? 5.994 -0.254 -28.335 1.00 85.38 65 ALA A O 1
ATOM 496 N N . GLY A 1 66 ? 7.841 0.788 -29.079 1.00 81.06 66 GLY A N 1
ATOM 497 C CA . GLY A 1 66 ? 7.162 1.618 -30.064 1.00 81.06 66 GLY A CA 1
ATOM 498 C C . GLY A 1 66 ? 7.352 1.054 -31.466 1.00 81.06 66 GLY A C 1
ATOM 499 O O . GLY A 1 66 ? 7.308 -0.158 -31.686 1.00 81.06 66 GLY A O 1
ATOM 500 N N . ASN A 1 67 ? 7.599 1.932 -32.434 1.00 83.69 67 ASN A N 1
ATOM 501 C CA . ASN A 1 67 ? 8.016 1.480 -33.753 1.00 83.69 67 ASN A CA 1
ATOM 502 C C . ASN A 1 67 ? 9.478 0.994 -33.720 1.00 83.69 67 ASN A C 1
ATOM 504 O O . ASN A 1 67 ? 10.414 1.789 -33.839 1.00 83.69 67 ASN A O 1
ATOM 508 N N . MET A 1 68 ? 9.673 -0.321 -33.588 1.00 83.19 68 MET A N 1
ATOM 509 C CA . MET A 1 68 ? 11.005 -0.935 -33.573 1.00 83.19 68 MET A CA 1
ATOM 510 C C . MET A 1 68 ? 11.794 -0.677 -34.868 1.00 83.19 68 MET A C 1
ATOM 512 O O . MET A 1 68 ? 13.015 -0.550 -34.801 1.00 83.19 68 MET A O 1
ATOM 516 N N . ASP A 1 69 ? 11.121 -0.509 -36.014 1.00 87.44 69 ASP A N 1
ATOM 517 C CA . ASP A 1 69 ? 11.774 -0.162 -37.288 1.00 87.44 69 ASP A CA 1
ATOM 518 C C . ASP A 1 69 ? 12.367 1.257 -37.261 1.00 87.44 69 ASP A C 1
ATOM 520 O O . ASP A 1 69 ? 13.324 1.552 -37.976 1.00 87.44 69 ASP A O 1
ATOM 524 N N . ASN A 1 70 ? 11.844 2.124 -36.388 1.00 85.56 70 ASN A N 1
ATOM 525 C CA . ASN A 1 70 ? 12.372 3.463 -36.123 1.00 85.56 70 ASN A CA 1
ATOM 526 C C . ASN A 1 70 ? 13.343 3.496 -34.926 1.00 85.56 70 ASN A C 1
ATOM 528 O O . ASN A 1 70 ? 13.723 4.578 -34.478 1.00 85.56 70 ASN A O 1
ATOM 532 N N . GLY A 1 71 ? 13.744 2.336 -34.393 1.00 82.06 71 GLY A N 1
ATOM 533 C CA . GLY A 1 71 ? 14.648 2.237 -33.245 1.00 82.06 71 GLY A CA 1
ATOM 534 C C . GLY A 1 71 ? 13.989 2.484 -31.883 1.00 82.06 71 GLY A C 1
ATOM 535 O O . GLY A 1 71 ? 14.692 2.711 -30.901 1.00 82.06 71 GLY A O 1
ATOM 536 N N . GLU A 1 72 ? 12.657 2.441 -31.789 1.00 85.56 72 GLU A N 1
ATOM 537 C CA . GLU A 1 72 ? 11.931 2.569 -30.518 1.00 85.56 72 GLU A CA 1
ATOM 538 C C . GLU A 1 72 ? 11.816 1.200 -29.822 1.00 85.56 72 GLU A C 1
ATOM 540 O O . GLU A 1 72 ? 10.818 0.486 -29.958 1.00 85.56 72 GLU A O 1
ATOM 545 N N . PHE A 1 73 ? 12.867 0.806 -29.100 1.00 82.62 73 PHE A N 1
ATOM 546 C CA . PHE A 1 73 ? 12.954 -0.495 -28.429 1.00 82.62 73 PHE A CA 1
ATOM 547 C C . PHE A 1 73 ? 12.076 -0.607 -27.169 1.00 82.62 73 PHE A C 1
ATOM 549 O O . PHE A 1 73 ? 11.602 0.382 -26.614 1.00 82.62 73 PHE A O 1
ATOM 556 N N . SER A 1 74 ? 11.860 -1.847 -26.717 1.00 85.12 74 SER A N 1
ATOM 557 C CA . SER A 1 74 ? 11.155 -2.147 -25.466 1.00 85.12 74 SER A CA 1
ATOM 558 C C . SER A 1 74 ? 12.032 -1.789 -24.270 1.00 85.12 74 SER A C 1
ATOM 560 O O . SER A 1 74 ? 13.101 -2.368 -24.102 1.00 85.12 74 SER A O 1
ATOM 562 N N . GLU A 1 75 ? 11.551 -0.905 -23.403 1.00 89.81 75 GLU A N 1
ATOM 563 C CA . GLU A 1 75 ? 12.213 -0.571 -22.136 1.00 89.81 75 GLU A CA 1
ATOM 564 C C . GLU A 1 75 ? 11.518 -1.243 -20.943 1.00 89.81 75 GLU A C 1
ATOM 566 O O . GLU A 1 75 ? 12.105 -1.365 -19.881 1.00 89.81 75 GLU A O 1
ATOM 571 N N . ASN A 1 76 ? 10.276 -1.716 -21.101 1.00 91.75 76 ASN A N 1
ATOM 572 C CA . ASN A 1 76 ? 9.506 -2.442 -20.079 1.00 91.75 76 ASN A CA 1
ATOM 573 C C . ASN A 1 76 ? 9.829 -3.954 -20.006 1.00 91.75 76 ASN A C 1
ATOM 575 O O . ASN A 1 76 ? 9.154 -4.693 -19.293 1.00 91.75 76 ASN A O 1
ATOM 579 N N . ARG A 1 77 ? 10.816 -4.428 -20.774 1.00 93.50 77 ARG A N 1
ATOM 580 C CA . ARG A 1 77 ? 11.326 -5.814 -20.775 1.00 93.50 77 ARG A CA 1
ATOM 581 C C . ARG A 1 77 ? 12.827 -5.802 -20.481 1.00 93.50 77 ARG A C 1
ATOM 583 O O . ARG A 1 77 ? 13.629 -6.322 -21.249 1.00 93.50 77 ARG A O 1
ATOM 590 N N . TYR A 1 78 ? 13.187 -5.103 -19.411 1.00 92.12 78 TYR A N 1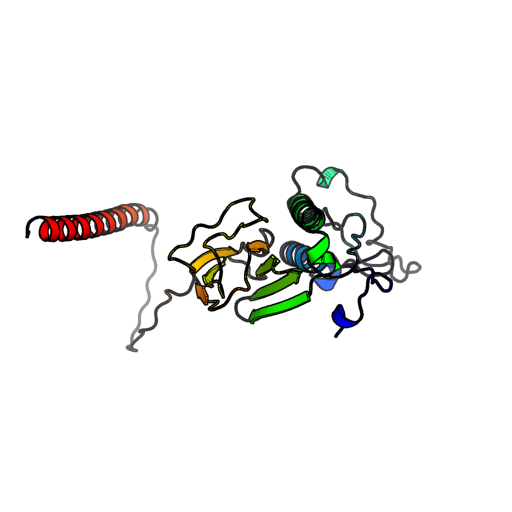
ATOM 591 C CA . TYR A 1 78 ? 14.558 -4.938 -18.941 1.00 92.12 78 TYR A CA 1
ATOM 592 C C . TYR A 1 78 ? 15.128 -6.247 -18.380 1.00 92.12 78 TYR A C 1
ATOM 594 O O . TYR A 1 78 ? 14.385 -7.123 -17.925 1.00 92.12 78 TYR A O 1
ATOM 602 N N . ASP A 1 79 ? 16.455 -6.347 -18.346 1.00 95.56 79 ASP A N 1
ATOM 603 C CA . ASP A 1 79 ? 17.122 -7.303 -17.468 1.00 95.56 79 ASP A CA 1
ATOM 604 C C . ASP A 1 79 ? 16.858 -6.908 -16.010 1.00 95.56 79 ASP A C 1
ATOM 606 O O . ASP A 1 79 ? 16.849 -5.726 -15.658 1.00 95.56 79 ASP A O 1
ATOM 610 N N . PHE A 1 80 ? 16.616 -7.896 -15.148 1.00 97.00 80 PHE A N 1
ATOM 611 C CA . PHE A 1 80 ? 16.373 -7.627 -13.735 1.00 97.00 80 PHE A CA 1
ATOM 612 C C . PHE A 1 80 ? 17.659 -7.133 -13.059 1.00 97.00 80 PHE A C 1
ATOM 614 O O . PHE A 1 80 ? 18.671 -7.838 -13.024 1.00 97.00 80 PHE A O 1
ATOM 621 N N . ASP A 1 81 ? 17.611 -5.927 -12.500 1.00 97.12 81 ASP A N 1
ATOM 622 C CA . ASP A 1 81 ? 18.746 -5.300 -11.829 1.00 97.12 81 ASP A CA 1
ATOM 623 C C . ASP A 1 81 ? 18.908 -5.831 -10.397 1.00 97.12 81 ASP A C 1
ATOM 625 O O . ASP A 1 81 ? 18.411 -5.265 -9.422 1.00 97.12 81 ASP A O 1
ATOM 629 N N . TRP A 1 82 ? 19.646 -6.933 -10.268 1.00 97.44 82 TRP A N 1
ATOM 630 C CA . TRP A 1 82 ? 19.943 -7.563 -8.978 1.00 97.44 82 TRP A CA 1
ATOM 631 C C . TRP A 1 82 ? 20.696 -6.653 -8.001 1.00 97.44 82 TRP A C 1
ATOM 633 O O . TRP A 1 82 ? 20.627 -6.881 -6.793 1.00 97.44 82 TRP A O 1
ATOM 643 N N . SER A 1 83 ? 21.382 -5.609 -8.482 1.00 97.00 83 SER A N 1
ATOM 644 C CA . SER A 1 83 ? 22.095 -4.676 -7.601 1.00 97.00 83 SER A CA 1
ATOM 645 C C . SER A 1 83 ? 21.145 -3.823 -6.754 1.00 97.00 83 SER A C 1
ATOM 647 O O . SER A 1 83 ? 21.526 -3.368 -5.677 1.00 97.00 83 SER A O 1
ATOM 649 N N . LYS A 1 84 ? 19.886 -3.675 -7.192 1.00 96.69 84 LYS A N 1
ATOM 650 C CA . LYS A 1 84 ? 18.826 -2.944 -6.485 1.00 96.69 84 LYS A CA 1
ATOM 651 C C . LYS A 1 84 ? 18.077 -3.772 -5.446 1.00 96.69 84 LYS A C 1
ATOM 653 O O . LYS A 1 84 ? 17.104 -3.274 -4.895 1.00 96.69 84 LYS A O 1
ATOM 658 N N . VAL A 1 85 ? 18.450 -5.025 -5.196 1.00 97.00 85 VAL A N 1
ATOM 659 C CA . VAL A 1 85 ? 17.744 -5.871 -4.216 1.00 97.00 85 VAL A CA 1
ATOM 660 C C . VAL A 1 85 ? 18.149 -5.528 -2.782 1.00 97.00 85 VAL A C 1
ATOM 662 O O . VAL A 1 85 ? 17.308 -5.516 -1.883 1.00 97.00 85 VAL A O 1
ATOM 665 N N . GLU A 1 86 ? 19.428 -5.238 -2.562 1.00 94.81 86 GLU A N 1
ATOM 666 C CA . GLU A 1 86 ? 19.957 -4.935 -1.234 1.00 94.81 86 GLU A CA 1
ATOM 667 C C . GLU A 1 86 ? 19.522 -3.538 -0.768 1.00 94.81 86 GLU A C 1
ATOM 669 O O . GLU A 1 86 ? 19.678 -2.556 -1.488 1.00 94.81 86 GLU A O 1
ATOM 674 N N . SER A 1 87 ? 19.009 -3.440 0.465 1.00 93.81 87 SER A N 1
ATOM 675 C CA . SER A 1 87 ? 18.591 -2.172 1.099 1.00 93.81 87 SER A CA 1
ATOM 676 C C . SER A 1 87 ? 17.598 -1.326 0.277 1.00 93.81 87 SER A C 1
ATOM 678 O O . SER A 1 87 ? 17.678 -0.097 0.260 1.00 93.81 87 SER A O 1
ATOM 680 N N . ASN A 1 88 ? 16.647 -1.969 -0.407 1.00 97.81 88 ASN A N 1
ATOM 681 C CA . ASN A 1 88 ? 15.659 -1.286 -1.240 1.00 97.81 88 ASN A CA 1
ATOM 682 C C . ASN A 1 88 ? 14.332 -1.053 -0.505 1.00 97.81 88 ASN A C 1
ATOM 684 O O . ASN A 1 88 ? 13.589 -1.986 -0.199 1.00 97.81 88 ASN A O 1
ATOM 688 N N . SER A 1 89 ? 13.998 0.222 -0.291 1.00 97.69 89 SER A N 1
ATOM 689 C CA . SER A 1 89 ? 12.787 0.614 0.440 1.00 97.69 89 SER A CA 1
ATOM 690 C C . SER A 1 89 ? 11.473 0.238 -0.264 1.00 97.69 89 SER A C 1
ATOM 692 O O . SER A 1 89 ? 10.468 0.022 0.415 1.00 97.69 89 SER A O 1
ATOM 694 N N . MET A 1 90 ? 11.457 0.141 -1.601 1.00 98.38 90 MET A N 1
ATOM 695 C CA . MET A 1 90 ? 10.312 -0.372 -2.362 1.00 98.38 90 MET A CA 1
ATOM 696 C C . MET A 1 90 ? 10.121 -1.858 -2.061 1.00 98.38 90 MET A C 1
ATOM 698 O O . MET A 1 90 ? 9.025 -2.285 -1.698 1.00 98.38 90 MET A O 1
ATOM 702 N N . LEU A 1 91 ? 11.206 -2.632 -2.110 1.00 98.56 91 LEU A N 1
ATOM 703 C CA . LEU A 1 91 ? 11.160 -4.070 -1.859 1.00 98.56 91 LEU A CA 1
ATOM 704 C C . LEU A 1 91 ? 10.717 -4.374 -0.425 1.00 98.56 91 LEU A C 1
ATOM 706 O O . LEU A 1 91 ? 9.899 -5.269 -0.203 1.00 98.56 91 LEU A O 1
ATOM 710 N N . ASP A 1 92 ? 11.209 -3.610 0.549 1.00 98.19 92 ASP A N 1
ATOM 711 C CA . ASP A 1 92 ? 10.787 -3.729 1.946 1.00 98.19 92 ASP A CA 1
ATOM 712 C C . ASP A 1 92 ? 9.299 -3.405 2.126 1.00 98.19 92 ASP A C 1
ATOM 714 O O . ASP A 1 92 ? 8.597 -4.085 2.881 1.00 98.19 92 ASP A O 1
ATOM 718 N N . HIS A 1 93 ? 8.793 -2.406 1.400 1.00 98.62 93 HIS A N 1
ATOM 719 C CA . HIS A 1 93 ? 7.375 -2.065 1.383 1.00 98.62 93 HIS A CA 1
ATOM 720 C C . HIS A 1 93 ? 6.518 -3.211 0.816 1.00 98.62 93 HIS A C 1
ATOM 722 O O . HIS A 1 93 ? 5.562 -3.642 1.468 1.00 98.62 93 HIS A O 1
ATOM 728 N N . TYR A 1 94 ? 6.907 -3.786 -0.329 1.00 98.62 94 TYR A N 1
ATOM 729 C CA . TYR A 1 94 ? 6.242 -4.958 -0.912 1.00 98.62 94 TYR A CA 1
ATOM 730 C C . TYR A 1 94 ? 6.249 -6.160 0.037 1.00 98.62 94 TYR A C 1
ATOM 732 O O . TYR A 1 94 ? 5.205 -6.783 0.244 1.00 98.62 94 TYR A O 1
ATOM 740 N N . LYS A 1 95 ? 7.395 -6.469 0.661 1.00 98.38 95 LYS A N 1
ATOM 741 C CA . LYS A 1 95 ? 7.510 -7.562 1.641 1.00 98.38 95 LYS A CA 1
ATOM 742 C C . LYS A 1 95 ? 6.540 -7.373 2.806 1.00 98.38 95 LYS A C 1
ATOM 744 O O . LYS A 1 95 ? 5.813 -8.307 3.129 1.00 98.38 95 LYS A O 1
ATOM 749 N N . LYS A 1 96 ? 6.470 -6.172 3.396 1.00 98.31 96 LYS A N 1
ATOM 750 C CA . LYS A 1 96 ? 5.523 -5.867 4.487 1.00 98.31 96 LYS A CA 1
ATOM 751 C C . LYS A 1 96 ? 4.073 -6.095 4.062 1.00 98.31 96 LYS A C 1
ATOM 753 O O . LYS A 1 96 ? 3.335 -6.792 4.753 1.00 98.31 96 LYS A O 1
ATOM 758 N N . LEU A 1 97 ? 3.672 -5.550 2.914 1.00 98.62 97 LEU A N 1
ATOM 759 C CA . LEU A 1 97 ? 2.304 -5.685 2.406 1.00 98.62 97 LEU A CA 1
ATOM 760 C C . LEU A 1 97 ? 1.933 -7.138 2.087 1.00 98.62 97 LEU A C 1
ATOM 762 O O . LEU A 1 97 ? 0.822 -7.568 2.396 1.00 98.62 97 LEU A O 1
ATOM 766 N N . LEU A 1 98 ? 2.853 -7.906 1.499 1.00 98.38 98 LEU A N 1
ATOM 767 C CA . LEU A 1 98 ? 2.648 -9.325 1.206 1.00 98.38 98 LEU A CA 1
ATOM 768 C C . LEU A 1 98 ? 2.538 -10.158 2.485 1.00 98.38 98 LEU A C 1
ATOM 770 O O . LEU A 1 98 ? 1.649 -11.003 2.568 1.00 98.38 98 LEU A O 1
ATOM 774 N N . THR A 1 99 ? 3.370 -9.891 3.495 1.00 98.56 99 THR A N 1
ATOM 775 C CA . THR A 1 99 ? 3.256 -10.526 4.817 1.00 98.56 99 THR A CA 1
ATOM 776 C C . THR A 1 99 ? 1.884 -10.257 5.431 1.00 98.56 99 THR A C 1
ATOM 778 O O . THR A 1 99 ? 1.158 -11.204 5.727 1.00 98.56 99 THR A O 1
ATOM 781 N N . ILE A 1 100 ? 1.465 -8.987 5.500 1.00 98.56 100 ILE A N 1
ATOM 782 C CA . ILE A 1 100 ? 0.144 -8.591 6.019 1.00 98.56 100 ILE A CA 1
ATOM 783 C C . ILE A 1 100 ? -0.979 -9.294 5.256 1.00 98.56 100 ILE A C 1
ATOM 785 O O . ILE A 1 100 ? -1.927 -9.802 5.861 1.00 98.56 100 ILE A O 1
ATOM 789 N N . ARG A 1 101 ? -0.883 -9.334 3.922 1.00 97.81 101 ARG A N 1
ATOM 790 C CA . ARG A 1 101 ? -1.883 -9.983 3.078 1.00 97.81 101 ARG A CA 1
ATOM 791 C C . ARG A 1 101 ? -1.978 -11.482 3.359 1.00 97.81 101 ARG A C 1
ATOM 793 O O . ARG A 1 101 ? -3.090 -11.991 3.475 1.00 97.81 101 ARG A O 1
ATOM 800 N N . ASN A 1 102 ? -0.841 -12.165 3.473 1.00 97.31 102 ASN A N 1
ATOM 801 C CA . ASN A 1 102 ? -0.776 -13.606 3.715 1.00 97.31 102 ASN A CA 1
ATOM 802 C C . ASN A 1 102 ? -1.327 -13.970 5.097 1.00 97.31 102 ASN A C 1
ATOM 804 O O . ASN A 1 102 ? -2.168 -14.864 5.208 1.00 97.31 102 ASN A O 1
ATOM 808 N N . GLU A 1 103 ? -0.927 -13.234 6.134 1.00 97.88 103 GLU A N 1
ATOM 809 C CA . GLU A 1 103 ? -1.392 -13.442 7.511 1.00 97.88 103 GLU A CA 1
ATOM 810 C C . GLU A 1 103 ? -2.895 -13.172 7.680 1.00 97.88 103 GLU A C 1
ATOM 812 O O . GLU A 1 103 ? -3.527 -13.714 8.582 1.00 97.88 103 GLU A O 1
ATOM 817 N N . ASN A 1 104 ? -3.492 -12.381 6.782 1.00 97.06 104 ASN A N 1
ATOM 818 C CA . ASN A 1 104 ? -4.904 -11.999 6.824 1.00 97.06 104 ASN A CA 1
ATOM 819 C C . ASN A 1 104 ? -5.648 -12.409 5.537 1.00 97.06 104 ASN A C 1
ATOM 821 O O . ASN A 1 104 ? -6.487 -11.676 5.005 1.00 97.06 104 ASN A O 1
ATOM 825 N N . THR A 1 105 ? -5.341 -13.597 5.008 1.00 94.88 105 THR A N 1
ATOM 826 C CA . THR A 1 105 ? -5.844 -14.052 3.699 1.00 94.88 105 THR A CA 1
ATOM 827 C C . THR A 1 105 ? -7.374 -14.030 3.598 1.00 94.88 105 THR A C 1
ATOM 829 O O . THR A 1 105 ? -7.911 -13.587 2.580 1.00 94.88 105 THR A O 1
ATOM 832 N N . ASP A 1 106 ? -8.103 -14.460 4.632 1.00 94.12 106 ASP A N 1
ATOM 833 C CA . ASP A 1 106 ? -9.570 -14.544 4.588 1.00 94.12 106 ASP A CA 1
ATOM 834 C C . ASP A 1 106 ? -10.232 -13.179 4.348 1.00 94.12 106 ASP A C 1
ATOM 836 O O . ASP A 1 106 ? -11.050 -13.031 3.438 1.00 94.12 106 ASP A O 1
ATOM 840 N N . ILE A 1 107 ? -9.825 -12.145 5.083 1.00 95.88 107 ILE A N 1
ATOM 841 C CA . ILE A 1 107 ? -10.402 -10.805 4.929 1.00 95.88 107 ILE A CA 1
ATOM 842 C C . ILE A 1 107 ? -9.992 -10.145 3.604 1.00 95.88 107 ILE A C 1
ATOM 844 O O . ILE A 1 107 ? -10.803 -9.460 2.976 1.00 95.88 107 ILE A O 1
ATOM 848 N N . PHE A 1 108 ? -8.781 -10.406 3.094 1.00 94.06 108 PHE A N 1
ATOM 849 C CA . PHE A 1 108 ? -8.352 -9.873 1.796 1.00 94.06 108 PHE A CA 1
ATOM 850 C C . PHE A 1 108 ? -8.971 -10.596 0.589 1.00 94.06 108 PHE A C 1
ATOM 852 O O . PHE A 1 108 ? -9.149 -9.985 -0.475 1.00 94.06 108 PHE A O 1
ATOM 859 N N . THR A 1 109 ? -9.350 -11.865 0.735 1.00 89.56 109 THR A N 1
ATOM 860 C CA . THR A 1 109 ? -9.968 -12.661 -0.340 1.00 89.56 109 THR A CA 1
ATOM 861 C C . THR A 1 109 ? -11.492 -12.568 -0.335 1.00 89.56 109 THR A C 1
ATOM 863 O O . THR A 1 109 ? -12.091 -12.355 -1.391 1.00 89.56 109 THR A O 1
ATOM 866 N N . LYS A 1 110 ? -12.120 -12.650 0.841 1.00 89.75 110 LYS A N 1
ATOM 867 C CA . LYS A 1 110 ? -13.580 -12.754 1.002 1.00 89.75 110 LYS A CA 1
ATOM 868 C C . LYS A 1 110 ? -14.212 -11.476 1.535 1.00 89.75 110 LYS A C 1
ATOM 870 O O . LYS A 1 110 ? -15.349 -11.177 1.177 1.00 89.75 110 LYS A O 1
ATOM 875 N N . GLY A 1 111 ? -13.469 -10.719 2.339 1.00 92.62 111 GLY A N 1
ATOM 876 C CA . GLY A 1 111 ? -13.999 -9.567 3.053 1.00 92.62 111 GLY A CA 1
ATOM 877 C C . GLY A 1 111 ? -14.527 -8.460 2.150 1.00 92.62 111 GLY A C 1
ATOM 878 O O . GLY A 1 111 ? -14.048 -8.259 1.021 1.00 92.62 111 GLY A O 1
ATOM 879 N N . THR A 1 112 ? -15.507 -7.730 2.676 1.00 93.19 112 THR A N 1
ATOM 880 C CA . THR A 1 112 ? -16.088 -6.546 2.043 1.00 93.19 112 THR A CA 1
ATOM 881 C C . THR A 1 112 ? -15.042 -5.433 1.928 1.00 93.19 112 THR A C 1
ATOM 883 O O . THR A 1 112 ? -13.922 -5.546 2.433 1.00 93.19 112 THR A O 1
ATOM 886 N N . ARG A 1 113 ? -15.362 -4.363 1.195 1.00 93.31 113 ARG A N 1
ATOM 887 C CA . ARG A 1 113 ? -14.539 -3.150 1.160 1.00 93.31 113 ARG A CA 1
ATOM 888 C C . ARG A 1 113 ? -15.439 -1.929 1.187 1.00 93.31 113 ARG A C 1
ATOM 890 O O . ARG A 1 113 ? -16.327 -1.825 0.341 1.00 93.31 113 ARG A O 1
ATOM 897 N N . LYS A 1 114 ? -15.167 -0.991 2.089 1.00 94.38 114 LYS A N 1
ATOM 898 C CA . LYS A 1 114 ? -15.934 0.250 2.236 1.00 94.38 114 LYS A CA 1
ATOM 899 C C . LYS A 1 114 ? -15.003 1.440 2.455 1.00 94.38 114 LYS A C 1
ATOM 901 O O . LYS A 1 114 ? -14.026 1.345 3.187 1.00 94.38 114 LYS A O 1
ATOM 906 N N . SER A 1 115 ? -15.296 2.556 1.791 1.00 95.69 115 SER A N 1
ATOM 907 C CA . SER A 1 115 ? -14.586 3.820 2.017 1.00 95.69 115 SER A CA 1
ATOM 908 C C . SER A 1 115 ? -15.076 4.450 3.318 1.00 95.69 115 SER A C 1
ATOM 910 O O . SER A 1 115 ? -16.286 4.564 3.513 1.00 95.69 115 SER A O 1
ATOM 912 N N . ILE A 1 116 ? -14.149 4.860 4.181 1.00 96.62 116 ILE A N 1
ATOM 913 C CA . ILE A 1 116 ? -14.434 5.562 5.440 1.00 96.62 116 ILE A CA 1
ATOM 914 C C . ILE A 1 116 ? -14.208 7.061 5.273 1.00 96.62 116 ILE A C 1
ATOM 916 O O . ILE A 1 116 ? -15.052 7.862 5.659 1.00 96.62 116 ILE A O 1
ATOM 920 N N . TYR A 1 117 ? -13.088 7.429 4.655 1.00 96.50 117 TYR A N 1
ATOM 921 C CA . TYR A 1 117 ? -12.699 8.814 4.428 1.00 96.50 117 TYR A CA 1
ATOM 922 C C . TYR A 1 117 ? -11.933 8.915 3.111 1.00 96.50 117 TYR A C 1
ATOM 924 O O . TYR A 1 117 ? -11.150 8.027 2.774 1.00 96.50 117 TYR A O 1
ATOM 932 N N . ALA A 1 118 ? -12.153 9.982 2.355 1.00 95.56 118 ALA A N 1
ATOM 933 C CA . ALA A 1 118 ? -11.335 10.311 1.198 1.00 95.56 118 ALA A CA 1
ATOM 934 C C . ALA A 1 118 ? -11.409 11.815 0.961 1.00 95.56 118 ALA A C 1
ATOM 936 O O . ALA A 1 118 ? -12.500 12.349 0.753 1.00 95.56 118 ALA A O 1
ATOM 937 N N . ASN A 1 119 ? -10.265 12.484 0.978 1.00 94.81 119 ASN A N 1
ATOM 938 C CA . ASN A 1 119 ? -10.180 13.897 0.663 1.00 94.81 119 ASN A CA 1
ATOM 939 C C . ASN A 1 119 ? -8.951 14.134 -0.220 1.00 94.81 119 ASN A C 1
ATOM 941 O O . ASN A 1 119 ? -7.839 13.719 0.090 1.00 94.81 119 ASN A O 1
ATOM 945 N N . LYS A 1 120 ? -9.190 14.751 -1.378 1.00 90.94 120 LYS A N 1
ATOM 946 C CA . LYS A 1 120 ? -8.146 15.025 -2.364 1.00 90.94 120 LYS A CA 1
ATOM 947 C C . LYS A 1 120 ? -7.202 16.132 -1.893 1.00 90.94 120 LYS A C 1
ATOM 949 O O . LYS A 1 120 ? -6.016 16.050 -2.186 1.00 90.94 120 LYS A O 1
ATOM 954 N N . ASP A 1 121 ? -7.725 17.135 -1.196 1.00 91.62 121 ASP A N 1
ATOM 955 C CA . ASP A 1 121 ? -6.992 18.347 -0.835 1.00 91.62 121 ASP A CA 1
ATOM 956 C C . ASP A 1 121 ? -5.929 18.054 0.224 1.00 91.62 121 ASP A C 1
ATOM 958 O O . ASP A 1 121 ? -4.816 18.557 0.124 1.00 91.62 121 ASP A O 1
ATOM 962 N N . ASN A 1 122 ? -6.233 17.169 1.179 1.00 93.62 122 ASN A N 1
ATOM 963 C CA . ASN A 1 122 ? -5.245 16.691 2.150 1.00 93.62 122 ASN A CA 1
ATOM 964 C C . ASN A 1 122 ? -4.559 15.377 1.750 1.00 93.62 122 ASN A C 1
ATOM 966 O O . ASN A 1 122 ? -3.704 14.906 2.482 1.00 93.62 122 ASN A O 1
ATOM 970 N N . GLY A 1 123 ? -4.922 14.771 0.616 1.00 96.06 123 GLY A N 1
ATOM 971 C CA . GLY A 1 123 ? -4.269 13.563 0.110 1.00 96.06 123 GLY A CA 1
ATOM 972 C C . GLY A 1 123 ? -4.532 12.273 0.901 1.00 96.06 123 GLY A C 1
ATOM 973 O O . GLY A 1 123 ? -3.852 11.273 0.659 1.00 96.06 123 GLY A O 1
ATOM 974 N N . ILE A 1 124 ? -5.514 12.246 1.808 1.00 97.88 124 ILE A N 1
ATOM 975 C CA . ILE A 1 124 ? -5.807 11.069 2.634 1.00 97.88 124 ILE A CA 1
ATOM 976 C C . ILE A 1 124 ? -6.944 10.225 2.049 1.00 97.88 124 ILE A C 1
ATOM 978 O O . ILE A 1 124 ? -8.025 10.718 1.713 1.00 97.88 124 ILE A O 1
ATOM 982 N N . SER A 1 125 ? -6.740 8.905 2.022 1.00 97.88 125 SER A N 1
ATOM 983 C CA . SER A 1 125 ? -7.790 7.910 1.783 1.00 97.88 125 SER A CA 1
ATOM 984 C C . SER A 1 125 ? -7.753 6.806 2.835 1.00 97.88 125 SER A C 1
ATOM 986 O O . SER A 1 125 ? -6.708 6.225 3.113 1.00 97.88 125 SER A O 1
ATOM 988 N N . ILE A 1 126 ? -8.913 6.493 3.408 1.00 98.38 126 ILE A N 1
ATOM 989 C CA . ILE A 1 126 ? -9.086 5.473 4.439 1.00 98.38 126 ILE A CA 1
ATOM 990 C C . ILE A 1 126 ? -10.223 4.556 4.023 1.00 98.38 126 ILE A C 1
ATOM 992 O O . ILE A 1 126 ? -11.343 5.001 3.748 1.00 98.38 126 ILE A O 1
ATOM 996 N N . PHE A 1 127 ? -9.952 3.260 3.999 1.00 97.75 127 PHE A N 1
ATO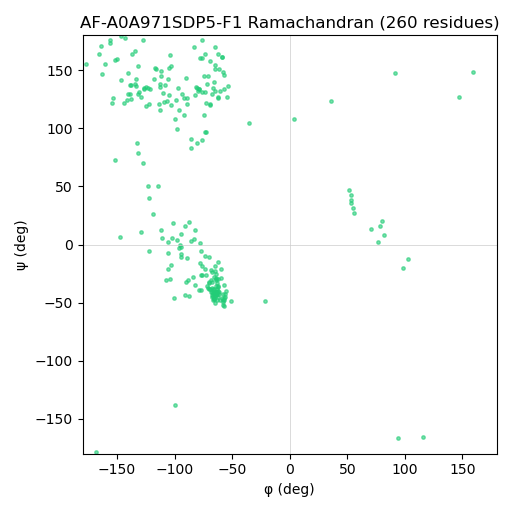M 997 C CA . PHE A 1 127 ? -10.945 2.254 3.662 1.00 97.75 127 PHE A CA 1
ATOM 998 C C . PHE A 1 127 ? -10.797 1.030 4.551 1.00 97.75 127 PHE A C 1
ATOM 1000 O O . PHE A 1 127 ? -9.699 0.647 4.949 1.00 97.75 127 PHE A O 1
ATOM 1007 N N . GLU A 1 128 ? -11.930 0.404 4.831 1.00 96.81 128 GLU A N 1
ATOM 1008 C CA . GLU A 1 128 ? -12.000 -0.807 5.627 1.00 96.81 128 GLU A CA 1
ATOM 1009 C C . GLU A 1 128 ? -12.248 -2.026 4.755 1.00 96.81 128 GLU A C 1
ATOM 1011 O O . GLU A 1 128 ? -12.893 -1.956 3.699 1.00 96.81 128 GLU A O 1
ATOM 1016 N N . ARG A 1 129 ? -11.759 -3.155 5.249 1.00 96.38 129 ARG A N 1
ATOM 1017 C CA . ARG A 1 129 ? -12.227 -4.481 4.894 1.00 96.38 129 ARG A CA 1
ATOM 1018 C C . ARG A 1 129 ? -12.786 -5.144 6.131 1.00 96.38 129 ARG A C 1
ATOM 1020 O O . ARG A 1 129 ? -12.219 -4.976 7.204 1.00 96.38 129 ARG A O 1
ATOM 1027 N N . GLU A 1 130 ? -13.859 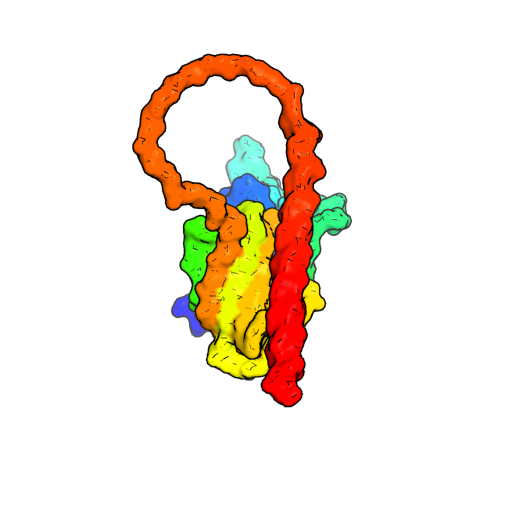-5.898 5.953 1.00 95.69 130 GLU A N 1
ATOM 1028 C CA . GLU A 1 130 ? -14.529 -6.619 7.031 1.00 95.69 130 GLU A CA 1
ATOM 1029 C C . GLU A 1 130 ? -14.814 -8.053 6.595 1.00 95.69 130 GLU A C 1
ATOM 1031 O O . GLU A 1 130 ? -15.224 -8.298 5.455 1.00 95.69 130 GLU A O 1
ATOM 1036 N N . TYR A 1 131 ? -14.549 -8.997 7.494 1.00 95.75 131 TYR A N 1
ATOM 1037 C CA . TYR A 1 131 ? -14.942 -10.391 7.344 1.00 95.75 131 TYR A CA 1
ATOM 1038 C C . TYR A 1 131 ? -15.103 -11.029 8.723 1.00 95.75 131 TYR A C 1
ATOM 1040 O O . TYR A 1 131 ? -14.172 -11.011 9.525 1.00 95.75 131 TYR A O 1
ATOM 1048 N N . ASN A 1 132 ? -16.268 -11.627 8.986 1.00 94.69 132 ASN A N 1
ATOM 1049 C CA . ASN A 1 132 ? -16.583 -12.310 10.245 1.00 94.69 132 ASN A CA 1
ATOM 1050 C C . ASN A 1 132 ? -16.351 -11.441 11.499 1.00 94.69 132 ASN A C 1
ATOM 1052 O O . ASN A 1 132 ? -15.933 -11.952 12.537 1.00 94.69 132 ASN A O 1
ATOM 1056 N N . GLY A 1 133 ? -16.627 -10.134 11.411 1.00 92.25 133 GLY A N 1
ATOM 1057 C CA . GLY A 1 133 ? -16.461 -9.207 12.535 1.00 92.25 133 GLY A CA 1
ATOM 1058 C C . GLY A 1 133 ? -15.015 -8.788 12.829 1.00 92.25 133 GLY A C 1
ATOM 1059 O O . GLY A 1 133 ? -14.797 -8.015 13.757 1.00 92.25 133 GLY A O 1
ATOM 1060 N N . GLU A 1 134 ? -14.033 -9.242 12.045 1.00 95.00 134 GLU A N 1
ATOM 1061 C CA . GLU A 1 134 ? -12.692 -8.653 12.037 1.00 95.00 134 GLU A CA 1
ATOM 1062 C C . GLU A 1 134 ? -12.609 -7.533 11.000 1.00 95.00 134 GLU A C 1
ATOM 1064 O O . GLU A 1 134 ? -13.166 -7.643 9.904 1.00 95.00 134 GLU A O 1
ATOM 1069 N N . PHE A 1 135 ? -11.863 -6.477 11.329 1.00 97.00 135 PHE A N 1
ATOM 1070 C CA . PHE A 1 135 ? -11.670 -5.318 10.468 1.00 97.00 135 PHE A CA 1
ATOM 1071 C C . PHE A 1 135 ? -10.186 -5.081 10.201 1.00 97.00 135 PHE A C 1
ATOM 1073 O O . PHE A 1 135 ? -9.367 -5.065 11.122 1.00 97.00 135 PHE A O 1
ATOM 1080 N N . ILE A 1 136 ? -9.854 -4.831 8.934 1.00 98.19 136 ILE A N 1
ATOM 1081 C CA . ILE A 1 136 ? -8.579 -4.235 8.532 1.00 98.19 136 ILE A CA 1
ATOM 1082 C C . ILE A 1 136 ? -8.867 -2.865 7.946 1.00 98.19 136 ILE A C 1
ATOM 1084 O O . ILE A 1 136 ? -9.586 -2.755 6.952 1.00 98.19 136 ILE A O 1
ATOM 1088 N N . ILE A 1 137 ? -8.281 -1.831 8.542 1.00 98.31 137 ILE A N 1
ATOM 1089 C CA . ILE A 1 137 ? -8.386 -0.462 8.043 1.00 98.31 137 ILE A CA 1
ATOM 1090 C C . ILE A 1 137 ? -7.049 -0.077 7.427 1.00 98.31 137 ILE A C 1
ATOM 1092 O O . ILE A 1 137 ? -6.004 -0.148 8.076 1.00 98.31 137 ILE A O 1
ATOM 1096 N N . THR A 1 138 ? -7.084 0.316 6.162 1.00 98.69 138 THR A N 1
ATOM 1097 C CA . THR A 1 138 ? -5.917 0.809 5.437 1.00 98.69 138 THR A CA 1
ATOM 1098 C C . THR A 1 138 ? -6.027 2.314 5.295 1.00 98.69 138 THR A C 1
ATOM 1100 O O . THR A 1 138 ? -7.043 2.830 4.825 1.00 98.69 138 THR A O 1
ATOM 1103 N N . PHE A 1 139 ? -4.955 2.988 5.682 1.00 98.56 139 PHE A N 1
ATOM 1104 C CA . PHE A 1 139 ? -4.772 4.422 5.585 1.00 98.56 139 PHE A CA 1
ATOM 1105 C C . PHE A 1 139 ? -3.711 4.697 4.528 1.00 98.56 139 PHE A C 1
ATOM 1107 O O . PHE A 1 139 ? -2.636 4.094 4.556 1.00 98.56 139 PHE A O 1
ATOM 1114 N N . VAL A 1 140 ? -4.028 5.596 3.604 1.00 98.44 140 VAL A N 1
ATOM 1115 C CA . VAL A 1 140 ? -3.158 6.003 2.508 1.00 98.44 140 VAL A CA 1
ATOM 1116 C C . VAL A 1 140 ? -2.986 7.514 2.527 1.00 98.44 140 VAL A C 1
ATOM 1118 O O . VAL A 1 140 ? -3.977 8.233 2.646 1.00 98.44 140 VAL A O 1
ATOM 1121 N N . ASN A 1 141 ? -1.746 7.965 2.355 1.00 98.12 141 ASN A N 1
ATOM 1122 C CA . ASN A 1 141 ? -1.353 9.361 2.219 1.00 98.12 141 ASN A CA 1
ATOM 1123 C C . ASN A 1 141 ? -0.555 9.552 0.919 1.00 98.12 141 ASN A C 1
ATOM 1125 O O . ASN A 1 141 ? 0.495 8.936 0.738 1.00 98.12 141 ASN A O 1
ATOM 1129 N N . ILE A 1 142 ? -1.062 10.394 0.012 1.00 97.94 142 ILE A N 1
ATOM 1130 C CA . ILE A 1 142 ? -0.359 10.783 -1.226 1.00 97.94 142 ILE A CA 1
ATOM 1131 C C . ILE A 1 142 ? 0.416 12.104 -1.092 1.00 97.94 142 ILE A C 1
ATOM 1133 O O . ILE A 1 142 ? 1.011 12.562 -2.065 1.00 97.94 142 ILE A O 1
ATOM 1137 N N . GLY A 1 143 ? 0.376 12.737 0.079 1.00 96.38 143 GLY A N 1
ATOM 1138 C CA . GLY A 1 143 ? 1.095 13.963 0.394 1.00 96.38 143 GLY A CA 1
ATOM 1139 C C . GLY A 1 143 ? 2.586 13.740 0.653 1.00 96.38 143 GLY A C 1
ATOM 1140 O O . GLY A 1 143 ? 3.045 12.636 0.955 1.00 96.38 143 GLY A O 1
ATOM 1141 N N . GLU A 1 144 ? 3.350 14.825 0.545 1.00 95.56 144 GLU A N 1
ATOM 1142 C CA . GLU A 1 144 ? 4.802 14.844 0.791 1.00 95.56 144 GLU A CA 1
ATOM 1143 C C . GLU A 1 144 ? 5.160 14.854 2.284 1.00 95.56 144 GLU A C 1
ATOM 1145 O O . GLU A 1 144 ? 6.297 14.570 2.646 1.00 95.56 144 GLU A O 1
ATOM 1150 N N . MET A 1 145 ? 4.200 15.174 3.152 1.00 95.56 145 MET A N 1
ATOM 1151 C CA . MET A 1 145 ? 4.382 15.223 4.601 1.00 95.56 145 MET A CA 1
ATOM 1152 C C . MET A 1 145 ? 3.590 14.107 5.271 1.00 95.56 145 MET A C 1
ATOM 1154 O O . MET A 1 145 ? 2.538 13.696 4.779 1.00 95.56 145 MET A O 1
ATOM 1158 N N . GLU A 1 146 ? 4.101 13.618 6.397 1.00 96.31 146 GLU A N 1
ATOM 1159 C CA . GLU A 1 146 ? 3.335 12.752 7.286 1.00 96.31 146 GLU A CA 1
ATOM 1160 C C . GLU A 1 146 ? 2.144 13.501 7.897 1.00 96.31 146 GLU A C 1
ATOM 1162 O O . GLU A 1 146 ? 2.180 14.720 8.073 1.00 96.31 146 GLU A O 1
ATOM 1167 N N . GLN A 1 147 ? 1.073 12.771 8.205 1.00 96.19 147 GLN A N 1
ATOM 1168 C CA . GLN A 1 147 ? -0.146 13.339 8.779 1.00 96.19 147 GLN A CA 1
ATOM 1169 C C . GLN A 1 147 ? -0.633 12.500 9.950 1.00 96.19 147 GLN A C 1
ATOM 1171 O O . GLN A 1 147 ? -0.653 11.267 9.895 1.00 96.19 147 GLN A O 1
ATOM 1176 N N . THR A 1 148 ? -1.069 13.182 11.005 1.00 96.38 148 THR A N 1
ATOM 1177 C CA . THR A 1 148 ? -1.638 12.542 12.187 1.00 96.38 148 THR A CA 1
ATOM 1178 C C . THR A 1 148 ? -3.149 12.471 12.050 1.00 96.38 148 THR A C 1
ATOM 1180 O O . THR A 1 148 ? -3.818 13.468 11.792 1.00 96.38 148 THR A O 1
ATOM 1183 N N . ILE A 1 149 ? -3.708 11.285 12.256 1.00 95.00 149 ILE A N 1
ATOM 1184 C CA . ILE A 1 149 ? -5.148 11.050 12.255 1.00 95.00 149 ILE A CA 1
ATOM 1185 C C . ILE A 1 149 ? -5.594 10.670 13.650 1.00 95.00 149 ILE A C 1
ATOM 1187 O O . ILE A 1 149 ? -5.001 9.802 14.289 1.00 95.00 149 ILE A O 1
ATOM 1191 N N . THR A 1 150 ? -6.700 11.263 14.084 1.00 95.25 150 THR A N 1
ATOM 1192 C CA . THR A 1 150 ? -7.467 10.751 15.215 1.00 95.25 150 THR A CA 1
ATOM 1193 C C . THR A 1 150 ? -8.738 10.079 14.733 1.00 95.25 150 THR A C 1
ATOM 1195 O O . THR A 1 150 ? -9.361 10.508 13.761 1.00 95.25 150 THR A O 1
ATOM 1198 N N . PHE A 1 151 ? -9.111 8.987 15.387 1.00 94.69 151 PHE A N 1
ATOM 1199 C CA . PHE A 1 151 ? -10.347 8.268 15.104 1.00 94.69 151 PHE A CA 1
ATOM 1200 C C . PHE A 1 151 ? -10.857 7.589 16.369 1.00 94.69 151 PHE A C 1
ATOM 1202 O O . PHE A 1 151 ? -10.101 7.334 17.307 1.00 94.69 151 PHE A O 1
ATOM 1209 N N . SER A 1 152 ? -12.145 7.260 16.380 1.00 92.62 152 SER A N 1
ATOM 1210 C CA . SER A 1 152 ? -12.753 6.450 17.433 1.00 92.62 152 SER A CA 1
ATOM 1211 C C . SER A 1 152 ? -13.273 5.127 16.887 1.00 92.62 152 SER A C 1
ATOM 1213 O O . SER A 1 152 ? -13.682 5.030 15.730 1.00 92.62 152 SER A O 1
ATOM 1215 N N . LYS A 1 153 ? -13.304 4.090 17.722 1.00 90.56 153 LYS A N 1
ATOM 1216 C CA . LYS A 1 153 ? -13.958 2.823 17.369 1.00 90.56 153 LYS A CA 1
ATOM 1217 C C . LYS A 1 153 ? -15.476 2.952 17.420 1.00 90.56 153 LYS A C 1
ATOM 1219 O O . LYS A 1 153 ? -16.031 3.660 18.262 1.00 90.56 153 LYS A O 1
ATOM 1224 N N . SER A 1 154 ? -16.178 2.255 16.528 1.00 85.94 154 SER A N 1
ATOM 1225 C CA . SER A 1 154 ? -17.644 2.246 16.543 1.00 85.94 154 SER A CA 1
ATOM 1226 C C . SER A 1 154 ? -18.208 1.544 17.783 1.00 85.94 154 SER A C 1
ATOM 1228 O O . SER A 1 154 ? -19.275 1.931 18.261 1.00 85.94 154 SER A O 1
ATOM 1230 N N . SER A 1 155 ? -17.493 0.533 18.285 1.00 82.62 155 SER A N 1
ATOM 1231 C CA . SER A 1 155 ? -17.839 -0.325 19.425 1.00 82.62 155 SER A CA 1
ATOM 1232 C C . SER A 1 155 ? -16.615 -1.165 19.840 1.00 82.62 155 SER A C 1
ATOM 1234 O O . SER A 1 155 ? -15.575 -1.075 19.200 1.00 82.62 155 SER A O 1
ATOM 1236 N N . GLY A 1 156 ? -16.738 -2.034 20.847 1.00 71.19 156 GLY A N 1
ATOM 1237 C CA . GLY A 1 156 ? -15.726 -3.064 21.131 1.00 71.19 156 GLY A CA 1
ATOM 1238 C C . GLY A 1 156 ? -14.676 -2.676 22.175 1.00 71.19 156 GLY A C 1
ATOM 1239 O O . GLY A 1 156 ? -14.869 -1.745 22.954 1.00 71.19 156 GLY A O 1
ATOM 1240 N N . SER A 1 157 ? -13.599 -3.465 22.234 1.00 70.19 157 SER A N 1
ATOM 1241 C CA . SER A 1 157 ? -12.511 -3.326 23.216 1.00 70.19 157 SER A CA 1
ATOM 1242 C C . SER A 1 157 ? -11.565 -2.160 22.890 1.00 70.19 157 SER A C 1
ATOM 1244 O O . SER A 1 157 ? -11.670 -1.558 21.827 1.00 70.19 157 SER A O 1
ATOM 1246 N N . ALA A 1 158 ? -10.583 -1.864 23.746 1.00 74.50 158 ALA A N 1
ATOM 1247 C CA . ALA A 1 158 ? -9.558 -0.857 23.448 1.00 74.50 158 ALA A CA 1
ATOM 1248 C C . ALA A 1 158 ? -8.455 -1.350 22.480 1.00 74.50 158 ALA A C 1
ATOM 1250 O O . ALA A 1 158 ? -7.534 -0.592 22.175 1.00 74.50 158 ALA A O 1
ATOM 1251 N N . ARG A 1 159 ? -8.513 -2.590 21.973 1.00 87.06 159 ARG A N 1
ATOM 1252 C CA . ARG A 1 159 ? -7.412 -3.140 21.173 1.00 87.06 159 ARG A CA 1
ATOM 1253 C C . ARG A 1 159 ? -7.470 -2.706 19.706 1.00 87.06 159 ARG A C 1
ATOM 1255 O O . ARG A 1 159 ? -8.491 -2.878 19.021 1.00 87.06 159 ARG A O 1
ATOM 1262 N N . VAL A 1 160 ? -6.344 -2.180 19.229 1.00 94.69 160 VAL A N 1
ATOM 1263 C CA . VAL A 1 160 ? -6.065 -1.854 17.826 1.00 94.69 160 VAL A CA 1
ATOM 1264 C C . VAL A 1 160 ? -4.596 -2.159 17.555 1.00 94.69 160 VAL A C 1
ATOM 1266 O O . VAL A 1 160 ? -3.720 -1.579 18.184 1.00 94.69 160 VAL A O 1
ATOM 1269 N N . ASP A 1 161 ? -4.317 -3.026 16.586 1.00 96.56 161 ASP A N 1
ATOM 1270 C CA . ASP A 1 161 ? -2.948 -3.404 16.232 1.00 96.56 161 ASP A CA 1
ATOM 1271 C C . ASP A 1 161 ? -2.540 -2.685 14.940 1.00 96.56 161 ASP A C 1
ATOM 1273 O O . ASP A 1 161 ? -3.164 -2.896 13.902 1.00 96.56 161 ASP A O 1
ATOM 1277 N N . ASN A 1 162 ? -1.491 -1.859 14.955 1.00 97.56 162 ASN A N 1
ATOM 1278 C CA . ASN A 1 162 ? -0.836 -1.375 13.737 1.00 97.56 162 ASN A CA 1
ATOM 1279 C C . ASN A 1 162 ? 0.036 -2.497 13.163 1.00 97.56 162 ASN A C 1
ATOM 1281 O O . ASN A 1 162 ? 1.219 -2.628 13.481 1.00 97.56 162 ASN A O 1
ATOM 1285 N N . ILE A 1 163 ? -0.573 -3.307 12.301 1.00 98.06 163 ILE A 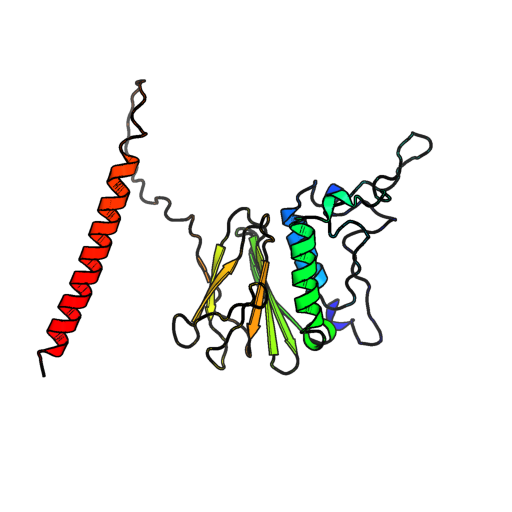N 1
ATOM 1286 C CA . ILE A 1 163 ? 0.051 -4.468 11.658 1.00 98.06 163 ILE A CA 1
ATOM 1287 C C . ILE A 1 163 ? 1.057 -4.088 10.563 1.00 98.06 163 ILE A C 1
ATOM 1289 O O . ILE A 1 163 ? 1.786 -4.945 10.082 1.00 98.06 163 ILE A O 1
ATOM 1293 N N . TYR A 1 164 ? 1.132 -2.813 10.165 1.00 97.56 164 TYR A N 1
ATOM 1294 C CA . TYR A 1 164 ? 2.189 -2.332 9.270 1.00 97.56 164 TYR A CA 1
ATOM 1295 C C . TYR A 1 164 ? 3.488 -2.007 10.023 1.00 97.56 164 TYR A C 1
ATOM 1297 O O . TYR A 1 164 ? 4.587 -2.245 9.518 1.00 97.56 164 TYR A O 1
ATOM 1305 N N . ALA A 1 165 ? 3.363 -1.495 11.250 1.00 95.81 165 ALA A N 1
ATOM 1306 C CA . ALA A 1 165 ? 4.484 -1.201 12.144 1.00 95.81 165 ALA A CA 1
ATOM 1307 C C . ALA A 1 165 ? 4.776 -2.321 13.163 1.00 95.81 165 ALA A C 1
ATOM 1309 O O . ALA A 1 165 ? 5.722 -2.193 13.937 1.00 95.81 165 ALA A O 1
ATOM 1310 N N . ASN A 1 166 ? 3.976 -3.394 13.179 1.00 95.25 166 ASN A N 1
ATOM 1311 C CA . ASN A 1 166 ? 4.011 -4.466 14.182 1.00 95.25 166 ASN A CA 1
ATOM 1312 C C . ASN A 1 166 ? 3.952 -3.940 15.625 1.00 95.25 166 ASN A C 1
ATOM 1314 O O . ASN A 1 166 ? 4.744 -4.335 16.482 1.00 95.25 166 ASN A O 1
ATOM 1318 N N . LYS A 1 167 ? 3.018 -3.019 15.888 1.00 95.56 167 LYS A N 1
ATOM 1319 C CA . LYS A 1 167 ? 2.878 -2.344 17.184 1.00 95.56 167 LYS A CA 1
ATOM 1320 C C . LYS A 1 167 ? 1.408 -2.202 17.578 1.00 95.56 167 LYS A C 1
ATOM 1322 O O . LYS A 1 167 ? 0.592 -1.819 16.749 1.00 95.56 167 LYS A O 1
ATOM 1327 N N . GLU A 1 168 ? 1.074 -2.446 18.841 1.00 94.50 168 GLU A N 1
ATOM 1328 C CA . GLU A 1 168 ? -0.251 -2.122 19.386 1.00 94.50 168 GLU A CA 1
ATOM 1329 C C . GLU A 1 168 ? -0.414 -0.599 19.546 1.00 94.50 168 GLU A C 1
ATOM 1331 O O . GLU A 1 168 ? 0.514 0.102 19.963 1.00 94.50 168 GLU A O 1
ATOM 1336 N N . LEU A 1 169 ? -1.583 -0.074 19.181 1.00 93.31 169 LEU A N 1
ATOM 1337 C CA . LEU A 1 169 ? -1.944 1.318 19.417 1.00 93.31 169 LEU A CA 1
ATOM 1338 C C . LEU A 1 169 ? -2.618 1.450 20.778 1.00 93.31 169 LEU A C 1
ATOM 1340 O O . LEU A 1 169 ? -3.628 0.806 21.058 1.00 93.31 169 LEU A O 1
ATOM 1344 N N . GLU A 1 170 ? -2.083 2.350 21.592 1.00 88.94 170 GLU A N 1
ATOM 1345 C CA . GLU A 1 170 ? -2.684 2.708 22.867 1.00 88.94 170 GLU A CA 1
ATOM 1346 C C . GLU A 1 170 ? -3.843 3.682 22.643 1.00 88.94 170 GLU A C 1
ATOM 1348 O O . GLU A 1 170 ? -3.720 4.680 21.924 1.00 88.94 170 GLU A O 1
ATOM 1353 N N . ALA A 1 171 ? -4.978 3.393 23.274 1.00 88.06 171 ALA A N 1
ATOM 1354 C CA . ALA A 1 171 ? -6.105 4.307 23.290 1.00 88.06 171 ALA A CA 1
ATOM 1355 C C . ALA A 1 171 ? -5.736 5.557 24.109 1.00 88.06 171 ALA A C 1
ATOM 1357 O O . ALA A 1 171 ? -5.271 5.450 25.244 1.00 88.06 171 ALA A O 1
ATOM 1358 N N . LYS A 1 172 ? -5.959 6.752 23.551 1.00 84.50 172 LYS A N 1
ATOM 1359 C CA . LYS A 1 172 ? -5.777 8.029 24.263 1.00 84.50 172 LYS A CA 1
ATOM 1360 C C . LYS A 1 172 ? -6.805 8.160 25.389 1.00 84.50 172 LYS A C 1
ATOM 1362 O O . LYS A 1 172 ? -6.449 8.500 26.510 1.00 84.50 172 LYS A O 1
ATOM 1367 N N . ASN A 1 173 ? -8.056 7.820 25.070 1.00 78.06 173 ASN A N 1
ATOM 1368 C CA . ASN A 1 173 ? -9.204 7.658 25.971 1.00 78.06 173 ASN A CA 1
ATOM 1369 C C . ASN A 1 173 ? -9.949 6.379 25.538 1.00 78.06 173 ASN A C 1
ATOM 1371 O O . ASN A 1 173 ? -9.749 5.979 24.398 1.00 78.06 173 ASN A O 1
ATOM 1375 N N . ASP A 1 174 ? -10.839 5.802 26.361 1.00 74.06 174 ASP A N 1
ATOM 1376 C CA . ASP A 1 174 ? -11.520 4.491 26.185 1.00 74.06 174 ASP A CA 1
ATOM 1377 C C . ASP A 1 174 ? -11.605 3.908 24.753 1.00 74.06 174 ASP A C 1
ATOM 1379 O O . ASP A 1 174 ? -11.287 2.737 24.558 1.00 74.06 174 ASP A O 1
ATOM 1383 N N . ILE A 1 175 ? -12.030 4.699 23.754 1.00 82.75 175 ILE A N 1
ATOM 1384 C CA . ILE A 1 175 ? -12.196 4.271 22.352 1.00 82.75 175 ILE A CA 1
ATOM 1385 C C . ILE A 1 175 ? -11.517 5.169 21.298 1.00 82.75 175 ILE A C 1
ATOM 1387 O O . ILE A 1 175 ? -11.823 5.013 20.116 1.00 82.75 175 ILE A O 1
ATOM 1391 N N . SER A 1 176 ? -10.664 6.120 21.693 1.00 88.50 176 SER A N 1
ATOM 1392 C CA . SER A 1 176 ? -10.041 7.111 20.795 1.00 88.50 176 SER A CA 1
ATOM 1393 C C . SER A 1 176 ? -8.557 6.829 20.580 1.00 88.50 176 SER A C 1
ATOM 1395 O O . SER A 1 176 ? -7.838 6.545 21.536 1.00 88.50 176 SER A O 1
ATOM 1397 N N . TYR A 1 177 ? -8.093 6.953 19.339 1.00 93.94 177 TYR A N 1
ATOM 1398 C CA . TYR A 1 177 ? -6.735 6.618 18.917 1.00 93.94 177 TYR A CA 1
ATOM 1399 C C . TYR A 1 177 ? -6.132 7.743 18.098 1.00 93.94 177 TYR A C 1
ATOM 1401 O O . TYR A 1 177 ? -6.836 8.483 17.415 1.00 93.94 177 TYR A O 1
ATOM 1409 N N . GLU A 1 178 ? -4.809 7.811 18.138 1.00 94.31 178 GLU A N 1
ATOM 1410 C CA . GLU A 1 178 ? -3.999 8.687 17.307 1.00 94.31 178 GLU A CA 1
ATOM 1411 C C . GLU A 1 178 ? -3.041 7.821 16.495 1.00 94.31 178 GLU A C 1
ATOM 1413 O O . GLU A 1 178 ? -2.434 6.882 17.020 1.00 94.31 178 GLU A O 1
ATOM 1418 N N . LEU A 1 179 ? -2.942 8.106 15.204 1.00 95.50 179 LEU A N 1
ATOM 1419 C CA . LEU A 1 179 ? -2.183 7.310 14.260 1.00 95.50 179 LEU A CA 1
ATOM 1420 C C . LEU A 1 179 ? -1.474 8.216 13.266 1.00 95.50 179 LEU A C 1
ATOM 1422 O O . LEU A 1 179 ? -2.111 8.991 12.559 1.00 95.50 179 LEU A O 1
ATOM 1426 N N . LEU A 1 180 ? -0.161 8.059 13.179 1.00 95.62 180 LEU A N 1
ATOM 1427 C CA . LEU A 1 180 ? 0.641 8.685 12.142 1.00 95.62 180 LEU A CA 1
ATOM 1428 C C . LEU A 1 180 ? 0.509 7.897 10.832 1.00 95.62 180 LEU A C 1
ATOM 1430 O O . LEU A 1 180 ? 0.630 6.664 10.818 1.00 95.62 180 LEU A O 1
ATOM 1434 N N . ILE A 1 181 ? 0.297 8.609 9.730 1.00 96.56 181 ILE A N 1
ATOM 1435 C CA . ILE A 1 181 ? 0.455 8.077 8.379 1.00 96.56 181 ILE A CA 1
ATOM 1436 C C . ILE A 1 181 ? 1.690 8.733 7.765 1.00 96.56 181 ILE A C 1
ATOM 1438 O O . ILE A 1 181 ? 1.728 9.962 7.680 1.00 96.56 181 ILE A O 1
ATOM 1442 N N . PRO A 1 182 ? 2.684 7.946 7.325 1.00 97.56 182 PRO A N 1
ATOM 1443 C CA . PRO A 1 182 ? 3.899 8.492 6.733 1.00 97.56 182 PRO A CA 1
ATOM 1444 C C . PRO A 1 182 ? 3.615 9.274 5.441 1.00 97.56 182 PRO A C 1
ATOM 1446 O O . PRO A 1 182 ? 2.551 9.121 4.835 1.00 97.56 182 PRO A O 1
ATOM 1449 N N . SER A 1 183 ? 4.584 10.080 4.999 1.00 97.88 183 SER A N 1
ATOM 1450 C CA . SER A 1 183 ? 4.587 10.687 3.660 1.00 97.88 183 SER A CA 1
ATOM 1451 C C . SER A 1 183 ? 4.543 9.615 2.564 1.00 97.88 183 SER A C 1
ATOM 1453 O O . SER A 1 183 ? 4.926 8.463 2.804 1.00 97.88 183 SER A O 1
ATOM 1455 N N . LYS A 1 184 ? 4.168 9.972 1.328 1.00 97.88 184 LYS A N 1
ATOM 1456 C CA . LYS A 1 184 ? 4.227 9.025 0.198 1.00 97.88 184 LYS A CA 1
ATOM 1457 C C . LYS A 1 184 ? 5.628 8.443 -0.024 1.00 97.88 184 LYS A C 1
ATOM 1459 O O . LYS A 1 184 ? 5.758 7.264 -0.351 1.00 97.88 184 LYS A O 1
ATOM 1464 N N . ASN A 1 185 ? 6.679 9.229 0.214 1.00 97.12 185 ASN A N 1
ATOM 1465 C CA . ASN A 1 185 ? 8.068 8.808 0.000 1.00 97.12 185 ASN A CA 1
ATOM 1466 C C . ASN A 1 185 ? 8.487 7.721 1.009 1.00 97.12 185 ASN A C 1
ATOM 1468 O O . ASN A 1 185 ? 9.210 6.782 0.656 1.00 97.12 185 ASN A O 1
ATOM 1472 N N . ASP A 1 186 ? 7.902 7.761 2.207 1.00 96.75 186 ASP A N 1
ATOM 1473 C CA . ASP A 1 186 ? 8.045 6.757 3.269 1.00 96.75 186 ASP A CA 1
ATOM 1474 C C . ASP A 1 186 ? 6.979 5.643 3.191 1.00 96.75 186 ASP A C 1
ATOM 1476 O O . ASP A 1 186 ? 6.776 4.859 4.121 1.00 96.75 186 ASP A O 1
ATOM 1480 N N . GLY A 1 187 ? 6.313 5.534 2.039 1.00 96.31 187 GLY A N 1
ATOM 1481 C CA . GLY A 1 187 ? 5.352 4.487 1.698 1.00 96.31 187 GLY A CA 1
ATOM 1482 C C . GLY A 1 187 ? 3.892 4.908 1.787 1.00 96.31 187 GLY A C 1
ATOM 1483 O O . GLY A 1 187 ? 3.036 4.173 1.297 1.00 96.31 187 GLY A O 1
ATOM 1484 N N . GLY A 1 188 ? 3.589 6.057 2.398 1.00 97.88 188 GLY A N 1
ATOM 1485 C CA . GLY A 1 188 ? 2.248 6.643 2.420 1.00 97.88 188 GLY A CA 1
ATOM 1486 C C . GLY A 1 188 ? 1.184 5.705 2.972 1.00 97.88 188 GLY A C 1
ATOM 1487 O O . GLY A 1 188 ? 0.048 5.752 2.519 1.00 97.88 188 GLY A O 1
ATOM 1488 N N . THR A 1 189 ? 1.562 4.772 3.849 1.00 98.50 189 THR A N 1
ATOM 1489 C CA . THR A 1 189 ? 0.738 3.616 4.208 1.00 98.50 189 THR A CA 1
ATOM 1490 C C . THR A 1 189 ? 0.836 3.309 5.688 1.00 98.50 189 THR A C 1
ATOM 1492 O O . THR A 1 189 ? 1.927 3.084 6.210 1.00 98.50 189 THR A O 1
ATOM 1495 N N . THR A 1 190 ? -0.328 3.168 6.313 1.00 98.31 190 THR A N 1
ATOM 1496 C CA . THR A 1 190 ? -0.481 2.520 7.615 1.00 98.31 190 THR A CA 1
ATOM 1497 C C . THR A 1 190 ? -1.655 1.547 7.542 1.00 98.31 190 THR A C 1
ATOM 1499 O O . THR A 1 190 ? -2.659 1.812 6.879 1.00 98.31 190 THR A O 1
ATOM 1502 N N . ILE A 1 191 ? -1.546 0.392 8.201 1.00 98.62 191 ILE A N 1
ATOM 1503 C CA . ILE A 1 191 ? -2.609 -0.618 8.229 1.00 98.62 191 ILE A CA 1
ATOM 1504 C C . ILE A 1 191 ? -2.822 -1.051 9.670 1.00 98.62 191 ILE A C 1
ATOM 1506 O O . ILE A 1 191 ? -1.863 -1.419 10.349 1.00 98.62 191 ILE A O 1
ATOM 1510 N N . ILE A 1 192 ? -4.077 -1.028 10.115 1.00 98.38 192 ILE A N 1
ATOM 1511 C CA . ILE A 1 192 ? -4.462 -1.511 11.441 1.00 98.38 192 ILE A CA 1
ATOM 1512 C C . ILE A 1 192 ? -5.420 -2.697 11.342 1.00 98.38 192 ILE A C 1
ATOM 1514 O O . ILE A 1 192 ? -6.208 -2.790 10.397 1.00 98.38 192 ILE A O 1
ATOM 1518 N N . LYS A 1 193 ? -5.386 -3.562 12.355 1.00 97.50 193 LYS A N 1
ATOM 1519 C CA . LYS A 1 193 ? -6.373 -4.612 12.614 1.00 97.50 193 LYS A CA 1
ATOM 1520 C C . LYS A 1 193 ? -7.142 -4.298 13.895 1.00 97.50 193 LYS A C 1
ATOM 1522 O O . LYS A 1 193 ? -6.560 -3.857 14.886 1.00 97.50 193 LYS A O 1
ATOM 1527 N N . THR A 1 194 ? -8.452 -4.518 13.879 1.00 95.56 194 THR A N 1
ATOM 1528 C CA . THR A 1 194 ? -9.322 -4.286 15.038 1.00 95.56 194 THR A CA 1
ATOM 1529 C C . THR A 1 194 ? -10.608 -5.131 14.969 1.00 95.56 194 THR A C 1
ATOM 1531 O O . THR A 1 194 ? -10.835 -5.848 13.994 1.00 95.56 194 THR A O 1
ATOM 1534 N N . ASP A 1 195 ? -11.435 -5.069 16.016 1.00 92.69 195 ASP A N 1
ATOM 1535 C CA . ASP A 1 195 ? -12.693 -5.822 16.186 1.00 92.69 195 ASP A CA 1
ATOM 1536 C C . ASP A 1 195 ? -13.954 -5.004 15.814 1.00 92.69 195 ASP A C 1
ATOM 1538 O O . ASP A 1 195 ? -15.082 -5.468 15.982 1.00 92.69 195 ASP A O 1
ATOM 1542 N N . SER A 1 196 ? -13.783 -3.774 15.315 1.00 92.06 196 SER A N 1
ATOM 1543 C CA . SER A 1 196 ? -14.884 -2.894 14.914 1.00 92.06 196 SER A CA 1
ATOM 1544 C C . SER A 1 196 ? -14.487 -1.920 13.806 1.00 92.06 196 SER A C 1
ATOM 1546 O O . SER A 1 196 ? -13.328 -1.532 13.698 1.00 92.06 196 SER A O 1
ATOM 1548 N N . SER A 1 197 ? -15.462 -1.395 13.067 1.00 92.19 197 SER A N 1
ATOM 1549 C CA . SER A 1 197 ? -15.240 -0.245 12.180 1.00 92.19 197 SER A CA 1
ATOM 1550 C C . SER A 1 197 ? -14.735 0.988 12.957 1.00 92.19 197 SER A C 1
ATOM 1552 O O . SER A 1 197 ? -14.896 1.085 14.182 1.00 92.19 197 SER A O 1
ATOM 1554 N N . ILE A 1 198 ? -14.142 1.948 12.246 1.00 93.69 198 ILE A N 1
ATOM 1555 C CA . ILE A 1 198 ? -13.745 3.248 12.805 1.00 93.69 198 ILE A CA 1
ATOM 1556 C C . ILE A 1 198 ? -14.734 4.347 12.394 1.00 93.69 198 ILE A C 1
ATOM 1558 O O . ILE A 1 198 ? -15.389 4.272 11.354 1.00 93.69 198 ILE A O 1
ATOM 1562 N N . LYS A 1 199 ? -14.831 5.387 13.218 1.00 91.12 199 LYS A N 1
ATOM 1563 C CA . LYS A 1 199 ? -15.667 6.577 13.027 1.00 91.12 199 LYS A CA 1
ATOM 1564 C C . LYS A 1 199 ? -14.940 7.820 13.546 1.00 91.12 199 LYS A C 1
ATOM 1566 O O . LYS A 1 199 ? -13.838 7.714 14.081 1.00 91.12 199 LYS A O 1
ATOM 1571 N N . ASP A 1 200 ? -15.574 8.981 13.392 1.00 91.06 200 ASP A N 1
ATOM 1572 C CA . ASP A 1 200 ? -15.091 10.258 13.933 1.00 91.06 200 ASP A CA 1
ATOM 1573 C C . ASP A 1 200 ? -13.640 10.562 13.507 1.00 91.06 200 ASP A C 1
ATOM 1575 O O . ASP A 1 200 ? -12.806 10.966 14.314 1.00 91.06 200 ASP A O 1
ATOM 1579 N N . VAL A 1 201 ? -13.333 10.295 12.231 1.00 93.12 201 VAL A N 1
ATOM 1580 C CA . VAL A 1 201 ? -12.009 10.518 11.639 1.00 93.12 201 VAL A CA 1
ATOM 1581 C C . VAL A 1 201 ? -11.749 12.016 11.526 1.00 93.12 201 VAL A C 1
ATOM 1583 O O . VAL A 1 201 ? -12.466 12.709 10.804 1.00 93.12 201 VAL A O 1
ATOM 1586 N N . ASN A 1 202 ? -10.687 12.490 12.173 1.00 92.06 202 ASN A N 1
ATOM 1587 C CA . ASN A 1 202 ? -10.199 13.861 12.062 1.00 92.06 202 ASN A CA 1
ATOM 1588 C C . ASN A 1 202 ? -8.713 13.859 11.693 1.00 92.06 202 ASN A C 1
ATOM 1590 O O . ASN A 1 202 ? -7.923 13.121 12.283 1.00 92.06 202 ASN A O 1
ATOM 1594 N N . ILE A 1 203 ? -8.341 14.699 10.727 1.00 90.00 203 ILE A N 1
ATOM 1595 C CA . ILE A 1 203 ? -6.948 14.912 10.324 1.00 90.00 203 ILE A CA 1
ATOM 1596 C C . ILE A 1 203 ? -6.402 16.079 11.143 1.00 90.00 203 ILE A C 1
ATOM 1598 O O . ILE A 1 203 ? -7.014 17.145 11.173 1.00 90.00 203 ILE A O 1
ATOM 1602 N N . ILE A 1 204 ? -5.284 15.861 11.827 1.00 84.81 204 ILE A N 1
ATOM 1603 C CA . ILE A 1 204 ? -4.536 16.899 12.528 1.00 84.81 204 ILE A CA 1
ATOM 1604 C C . ILE A 1 204 ? -3.407 17.318 11.591 1.00 84.81 204 ILE A C 1
ATOM 1606 O O . ILE A 1 204 ? -2.385 16.635 11.492 1.00 84.81 204 ILE A O 1
ATOM 1610 N N . ASP A 1 205 ? -3.610 18.426 10.883 1.00 64.44 205 ASP A N 1
ATOM 1611 C CA . ASP A 1 205 ? -2.541 19.047 10.111 1.00 64.44 205 ASP A CA 1
ATOM 1612 C C . ASP A 1 205 ? -1.587 19.749 11.080 1.00 64.44 205 ASP A C 1
ATOM 1614 O O . ASP A 1 205 ? -1.926 20.750 11.704 1.00 64.44 205 ASP A O 1
ATOM 1618 N N . ILE A 1 206 ? -0.368 19.226 11.202 1.00 54.88 206 ILE A N 1
ATOM 1619 C CA . ILE A 1 206 ? 0.702 19.850 12.000 1.00 54.88 206 ILE A CA 1
ATOM 1620 C C . ILE A 1 206 ? 1.201 21.144 11.311 1.00 54.88 206 ILE A C 1
ATOM 1622 O O . ILE A 1 206 ? 1.915 21.939 11.910 1.00 54.88 206 ILE A O 1
ATOM 1626 N N . ALA A 1 207 ? 0.794 21.384 10.058 1.00 40.59 207 ALA A N 1
ATOM 1627 C CA . ALA A 1 207 ? 1.205 22.517 9.230 1.00 40.59 207 ALA A CA 1
ATOM 1628 C C . ALA A 1 207 ? 0.167 23.658 9.134 1.00 40.59 207 ALA A C 1
ATOM 1630 O O . ALA A 1 207 ? 0.250 24.471 8.220 1.00 40.59 207 ALA A O 1
ATOM 1631 N N . GLN A 1 208 ? -0.807 23.742 10.048 1.00 35.88 208 GLN A N 1
ATOM 1632 C CA . GLN A 1 208 ? -1.673 24.924 10.174 1.00 35.88 208 GLN A CA 1
ATOM 1633 C C . GLN A 1 208 ? -1.704 25.448 11.614 1.00 35.88 208 GLN A C 1
ATOM 1635 O O . GLN A 1 208 ? -2.720 25.377 12.294 1.00 35.88 208 GLN A O 1
ATOM 1640 N N . ASP A 1 209 ? -0.581 26.018 12.041 1.00 30.03 209 ASP A N 1
ATOM 1641 C CA . ASP A 1 209 ? -0.570 27.177 12.943 1.00 30.03 209 ASP A CA 1
ATOM 1642 C C . ASP A 1 209 ? 0.032 28.362 12.159 1.00 30.03 209 ASP A C 1
ATOM 1644 O O . ASP A 1 209 ? 0.972 29.021 12.591 1.00 30.03 209 ASP A O 1
ATOM 1648 N N . ASP A 1 210 ? -0.489 28.604 10.951 1.00 29.27 210 ASP A N 1
ATOM 1649 C CA . ASP A 1 210 ? -0.226 29.842 10.219 1.00 29.27 210 ASP A CA 1
ATOM 1650 C C . ASP A 1 210 ? -1.317 30.859 10.563 1.00 29.27 210 ASP A C 1
ATOM 1652 O O . ASP A 1 210 ? -2.501 30.704 10.249 1.00 29.27 210 ASP A O 1
ATOM 1656 N N . GLU A 1 211 ? -0.857 31.880 11.282 1.00 36.50 211 GLU A N 1
ATOM 1657 C CA . GLU A 1 211 ? -1.361 33.245 11.360 1.00 36.50 211 GLU A CA 1
ATOM 1658 C C . GLU A 1 211 ? -2.643 33.541 10.567 1.00 36.50 211 GLU A C 1
ATOM 1660 O O . GLU A 1 211 ? -2.634 33.762 9.359 1.00 36.50 211 GLU A O 1
ATOM 1665 N N . ASN A 1 212 ? -3.746 33.716 11.290 1.00 25.52 212 ASN A N 1
ATOM 1666 C CA . ASN A 1 212 ? -4.834 34.571 10.833 1.00 25.52 212 ASN A CA 1
ATOM 16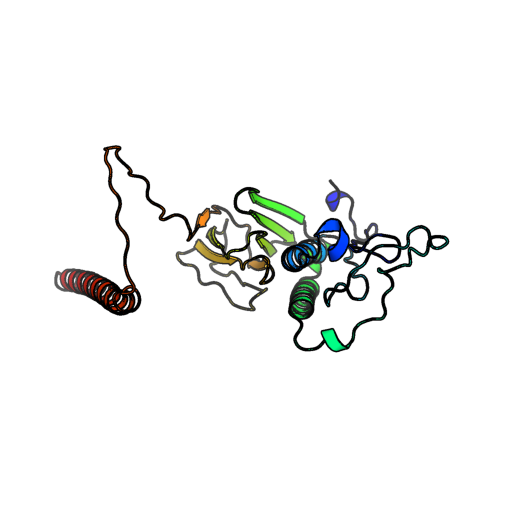67 C C . ASN A 1 212 ? -5.250 35.515 11.957 1.00 25.52 212 ASN A C 1
ATOM 1669 O O . ASN A 1 212 ? -6.257 35.311 12.632 1.00 25.52 212 ASN A O 1
ATOM 1673 N N . ASN A 1 213 ? -4.463 36.576 12.135 1.00 25.97 213 ASN A N 1
ATOM 1674 C CA . ASN A 1 213 ? -5.043 37.889 12.393 1.00 25.97 213 ASN A CA 1
ATOM 1675 C C . ASN A 1 213 ? -4.115 39.001 11.884 1.00 25.97 213 ASN A C 1
ATOM 1677 O O . ASN A 1 213 ? -3.459 39.689 12.664 1.00 25.97 213 ASN A O 1
ATOM 1681 N N . THR A 1 214 ? -4.035 39.169 10.564 1.00 27.27 214 THR A N 1
ATOM 1682 C CA . THR A 1 214 ? -3.501 40.403 9.978 1.00 27.27 214 THR A CA 1
ATOM 1683 C C . THR A 1 214 ? -4.638 41.415 9.866 1.00 27.27 214 THR A C 1
ATOM 1685 O O . THR A 1 214 ? -5.353 41.482 8.866 1.00 27.27 214 THR A O 1
ATOM 1688 N N . ASP A 1 215 ? -4.793 42.216 10.921 1.00 28.22 215 ASP A N 1
ATOM 1689 C CA . ASP A 1 215 ? -5.366 43.550 10.783 1.00 28.22 215 ASP A CA 1
ATOM 1690 C C . ASP A 1 215 ? -4.445 44.364 9.868 1.00 28.22 215 ASP A C 1
ATOM 1692 O O . ASP A 1 215 ? -3.231 44.459 10.071 1.00 28.22 215 ASP A O 1
ATOM 1696 N N . GLN A 1 216 ? -5.045 44.932 8.829 1.00 28.59 216 GLN A N 1
ATOM 1697 C CA . GLN A 1 216 ? -4.397 45.868 7.929 1.00 28.59 216 GLN A CA 1
ATOM 1698 C C . GLN A 1 216 ? -3.964 47.116 8.704 1.00 28.59 216 GLN A C 1
ATOM 1700 O O . GLN A 1 216 ? -4.803 47.768 9.321 1.00 28.59 216 GLN A O 1
ATOM 1705 N N . ASN A 1 217 ? -2.685 47.492 8.613 1.00 26.41 217 ASN A N 1
ATOM 1706 C CA . ASN A 1 217 ? -2.289 48.892 8.464 1.00 26.41 217 ASN A CA 1
ATOM 1707 C C . ASN A 1 217 ? -0.844 49.059 7.966 1.00 26.41 217 ASN A C 1
ATOM 1709 O O . ASN A 1 217 ? 0.047 48.260 8.232 1.00 26.41 217 ASN A O 1
ATOM 1713 N N . GLU A 1 218 ? -0.695 50.126 7.190 1.00 27.08 218 GLU A N 1
ATOM 1714 C CA . GLU A 1 218 ? 0.398 50.569 6.324 1.00 27.08 218 GLU A CA 1
ATOM 1715 C C . GLU A 1 218 ? 1.768 50.769 7.021 1.00 27.08 218 GLU A C 1
ATOM 1717 O O . GLU A 1 218 ? 1.837 51.254 8.147 1.00 27.08 218 GLU A O 1
ATOM 1722 N N . THR A 1 219 ? 2.895 50.544 6.325 1.00 24.53 219 THR A N 1
ATOM 1723 C CA . THR A 1 219 ? 3.704 51.535 5.548 1.00 24.53 219 THR A CA 1
ATOM 1724 C C . THR A 1 219 ? 5.222 51.215 5.562 1.00 24.53 219 THR A C 1
ATOM 1726 O O . THR A 1 219 ? 5.828 51.109 6.618 1.00 24.53 219 THR A O 1
ATOM 1729 N N . SER A 1 220 ? 5.818 51.133 4.361 1.00 26.08 220 SER A N 1
ATOM 1730 C CA . SER A 1 220 ? 7.171 51.566 3.909 1.00 26.08 220 SER A CA 1
ATOM 1731 C C . SER A 1 220 ? 8.435 51.480 4.807 1.00 26.08 220 SER A C 1
ATOM 1733 O O . SER A 1 220 ? 8.535 52.219 5.784 1.00 26.08 220 SER A O 1
ATOM 1735 N N . ASN A 1 221 ? 9.489 50.776 4.346 1.00 25.70 221 ASN A N 1
ATOM 1736 C CA . ASN A 1 221 ? 10.774 51.324 3.823 1.00 25.70 221 ASN A CA 1
ATOM 1737 C C . ASN A 1 221 ? 11.943 50.308 3.850 1.00 25.70 221 ASN A C 1
ATOM 1739 O O . ASN A 1 221 ? 12.020 49.452 4.724 1.00 25.70 221 ASN A O 1
ATOM 1743 N N . ASP A 1 222 ? 12.840 50.459 2.867 1.00 27.25 222 ASP A N 1
ATOM 1744 C CA . ASP A 1 222 ? 14.095 49.729 2.615 1.00 27.25 222 ASP A CA 1
ATOM 1745 C C . ASP A 1 222 ? 15.121 49.761 3.771 1.00 27.25 222 ASP A C 1
ATOM 1747 O O . ASP A 1 222 ? 15.296 50.811 4.380 1.00 27.25 222 ASP A O 1
ATOM 1751 N N . GLU A 1 223 ? 15.890 48.673 3.970 1.00 27.91 223 GLU A N 1
ATOM 1752 C CA . GLU A 1 223 ? 17.375 48.671 4.024 1.00 27.91 223 GLU A CA 1
ATOM 1753 C C . GLU A 1 223 ? 17.986 47.255 4.203 1.00 27.91 223 GLU A C 1
ATOM 1755 O O . GLU A 1 223 ? 17.346 46.319 4.673 1.00 27.91 223 GLU A O 1
ATOM 1760 N N . LYS A 1 224 ? 19.242 47.104 3.748 1.00 28.94 224 LYS A N 1
ATOM 1761 C CA . LYS A 1 224 ? 20.085 45.884 3.702 1.00 28.94 224 LYS A CA 1
ATOM 1762 C C . LYS A 1 224 ? 20.819 45.588 5.031 1.00 28.94 224 LYS A C 1
ATOM 1764 O O . LYS A 1 224 ? 21.020 46.515 5.803 1.00 28.94 224 LYS A O 1
ATOM 1769 N N . LEU A 1 225 ? 21.425 44.379 5.093 1.00 26.20 225 LEU A N 1
ATOM 1770 C CA . LEU A 1 225 ? 22.506 43.860 5.988 1.00 26.20 225 LEU A CA 1
ATOM 1771 C C . LEU A 1 225 ? 21.992 43.172 7.270 1.00 26.20 225 LEU A C 1
ATOM 1773 O O . LEU A 1 225 ? 20.981 43.591 7.804 1.00 26.20 225 LEU A O 1
ATOM 1777 N N . ASP A 1 226 ? 22.608 42.155 7.880 1.00 27.70 226 ASP A N 1
ATOM 1778 C CA . ASP A 1 226 ? 23.735 41.238 7.622 1.00 27.70 226 ASP A CA 1
ATOM 1779 C C . ASP A 1 226 ? 23.614 40.086 8.660 1.00 27.70 226 ASP A C 1
ATOM 1781 O O . ASP A 1 226 ? 22.883 40.187 9.647 1.00 27.70 226 ASP A O 1
ATOM 1785 N N . ASP A 1 227 ? 24.328 38.997 8.395 1.00 40.03 227 ASP A N 1
ATOM 1786 C CA . ASP A 1 227 ? 24.518 37.740 9.120 1.00 40.03 227 ASP A CA 1
ATOM 1787 C C . ASP A 1 227 ? 24.553 37.862 10.666 1.00 40.03 227 ASP A C 1
ATOM 1789 O O . ASP A 1 227 ? 25.550 38.263 11.268 1.00 40.03 227 ASP A O 1
ATOM 1793 N N . SER A 1 228 ? 23.463 37.468 11.343 1.00 33.22 228 SER A N 1
ATOM 1794 C CA . SER A 1 228 ? 23.486 37.137 12.786 1.00 33.22 228 SER A CA 1
ATOM 1795 C C . SER A 1 228 ? 22.503 36.032 13.228 1.00 33.22 228 SER A C 1
ATOM 1797 O O . SER A 1 228 ? 22.440 35.679 14.410 1.00 33.22 228 SER A O 1
ATOM 1799 N N . ASP A 1 229 ? 21.814 35.369 12.294 1.00 37.81 229 ASP A N 1
ATOM 1800 C CA . A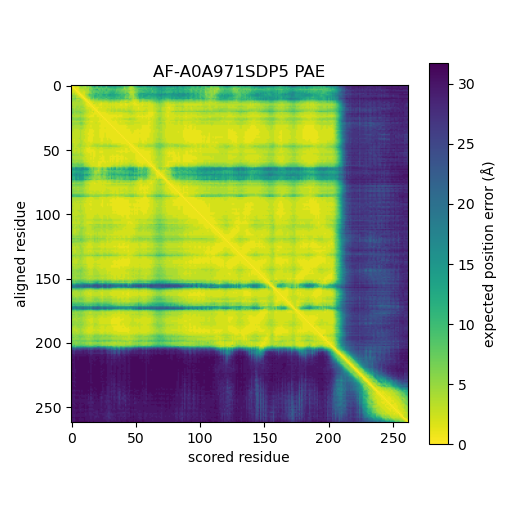SP A 1 229 ? 20.696 34.453 12.593 1.00 37.81 229 ASP A CA 1
ATOM 1801 C C . ASP A 1 229 ? 21.075 33.022 13.004 1.00 37.81 229 ASP A C 1
ATOM 1803 O O . ASP A 1 229 ? 20.224 32.141 13.120 1.00 37.81 229 ASP A O 1
ATOM 1807 N N . LYS A 1 230 ? 22.345 32.758 13.320 1.00 35.41 230 LYS A N 1
ATOM 1808 C CA . LYS A 1 230 ? 22.763 31.440 13.836 1.00 35.41 230 LYS A CA 1
ATOM 1809 C C . LYS A 1 230 ? 22.998 31.386 15.342 1.00 35.41 230 LYS A C 1
ATOM 1811 O O . LYS A 1 230 ? 23.401 30.339 15.847 1.00 35.41 230 LYS A O 1
ATOM 1816 N N . GLN A 1 231 ? 22.701 32.459 16.082 1.00 35.47 231 GLN A N 1
ATOM 1817 C CA . GLN A 1 231 ? 22.884 32.482 17.542 1.00 35.47 231 GLN A CA 1
ATOM 1818 C C . GLN A 1 231 ? 21.624 32.784 18.374 1.00 35.47 231 GLN A C 1
ATOM 1820 O O . GLN A 1 231 ? 21.665 32.635 19.596 1.00 35.47 231 GLN A O 1
ATOM 1825 N N . SER A 1 232 ? 20.486 33.109 17.750 1.00 34.97 232 SER A N 1
ATOM 1826 C CA . SER A 1 232 ? 19.194 33.307 18.437 1.00 34.97 232 SER A CA 1
ATOM 1827 C C . SER A 1 232 ? 18.384 32.008 18.595 1.00 34.97 232 SER A C 1
ATOM 1829 O O . SER A 1 232 ? 17.712 31.823 19.612 1.00 34.97 232 SER A O 1
ATOM 1831 N N . VAL A 1 233 ? 18.526 31.062 17.658 1.00 38.62 233 VAL A N 1
ATOM 1832 C CA . VAL A 1 233 ? 17.798 29.775 17.640 1.00 38.62 233 VAL A CA 1
ATOM 1833 C C . VAL A 1 233 ? 18.143 28.897 18.855 1.00 38.62 233 VAL A C 1
ATOM 1835 O O . VAL A 1 233 ? 17.273 28.255 19.433 1.00 38.62 233 VAL A O 1
ATOM 1838 N N . PHE A 1 234 ? 19.380 28.971 19.358 1.00 35.81 234 PHE A N 1
ATOM 1839 C CA . PHE A 1 234 ? 19.816 28.201 20.533 1.00 35.81 234 PHE A CA 1
ATOM 1840 C C . PHE A 1 234 ? 19.337 28.751 21.892 1.00 35.81 234 PHE A C 1
ATOM 1842 O O . PHE A 1 234 ? 19.562 28.110 22.921 1.00 35.81 234 PHE A O 1
ATOM 1849 N N . ARG A 1 235 ? 18.676 29.921 21.942 1.00 39.28 235 ARG A N 1
ATOM 1850 C CA . ARG A 1 235 ? 18.154 30.498 23.201 1.00 39.28 235 ARG A CA 1
ATOM 1851 C C . ARG A 1 235 ? 16.632 30.389 23.360 1.00 39.28 235 ARG A C 1
ATOM 1853 O O . ARG A 1 235 ? 16.149 30.647 24.459 1.00 39.28 235 ARG A O 1
ATOM 1860 N N . PHE A 1 236 ? 15.892 29.948 22.338 1.00 39.72 236 PHE A N 1
ATOM 1861 C CA . PHE A 1 236 ? 14.432 29.774 22.414 1.00 39.72 236 PHE A CA 1
ATOM 1862 C C . PHE A 1 236 ? 13.990 28.378 22.888 1.00 39.72 236 PHE A C 1
ATOM 1864 O O . PHE A 1 236 ? 13.015 28.282 23.636 1.00 39.72 236 PHE A O 1
ATOM 1871 N N . GLU A 1 237 ? 14.738 27.313 22.576 1.00 39.84 237 GLU A N 1
ATOM 1872 C CA . GLU A 1 237 ? 14.390 25.947 23.017 1.00 39.84 237 GLU A CA 1
ATOM 1873 C C . GLU A 1 237 ? 14.387 25.799 24.550 1.00 39.84 237 GLU A C 1
ATOM 1875 O O . GLU A 1 237 ? 13.513 25.148 25.124 1.00 39.84 237 GLU A O 1
ATOM 1880 N N . TRP A 1 238 ? 15.289 26.492 25.251 1.00 41.91 238 TRP A N 1
ATOM 1881 C CA . TRP A 1 238 ? 15.335 26.473 26.719 1.00 41.91 238 TRP A CA 1
ATOM 1882 C C . TRP A 1 238 ? 14.190 27.253 27.380 1.00 41.91 238 TRP A C 1
ATOM 1884 O O . TRP A 1 238 ? 13.799 26.927 28.502 1.00 41.91 238 TRP A O 1
ATOM 1894 N N . ILE A 1 239 ? 13.619 28.253 26.698 1.00 47.31 239 ILE A N 1
ATOM 1895 C CA . ILE A 1 239 ? 12.497 29.047 27.222 1.00 47.31 239 ILE A CA 1
ATOM 1896 C C . ILE A 1 239 ? 11.190 28.249 27.117 1.00 47.31 239 ILE A C 1
ATOM 1898 O O . ILE A 1 239 ? 10.414 28.233 28.072 1.00 47.31 239 ILE A O 1
ATOM 1902 N N . LEU A 1 240 ? 10.981 27.504 26.026 1.00 43.66 240 LEU A N 1
ATOM 1903 C CA . LEU A 1 240 ? 9.826 26.609 25.885 1.00 43.66 240 LEU A CA 1
ATOM 1904 C C . LEU A 1 240 ? 9.879 25.423 26.858 1.00 43.66 240 LEU A C 1
ATOM 1906 O O . LEU A 1 240 ? 8.871 25.122 27.500 1.00 43.66 240 LEU A O 1
ATOM 1910 N N . ILE A 1 241 ? 11.053 24.814 27.066 1.00 52.44 241 ILE A N 1
ATOM 1911 C CA . ILE A 1 241 ? 11.223 23.758 28.080 1.00 52.44 241 ILE A CA 1
ATOM 1912 C C . ILE A 1 241 ? 10.940 24.307 29.491 1.00 52.44 241 ILE A C 1
ATOM 1914 O O . ILE A 1 241 ? 10.261 23.652 30.284 1.00 52.44 241 ILE A O 1
ATOM 1918 N N . ALA A 1 242 ? 11.374 25.535 29.805 1.00 50.66 242 ALA A N 1
ATOM 1919 C CA . ALA A 1 242 ? 11.085 26.167 31.093 1.00 50.66 242 ALA A CA 1
ATOM 1920 C C . ALA A 1 242 ? 9.582 26.455 31.296 1.00 50.66 242 ALA A C 1
ATOM 1922 O O . ALA A 1 242 ? 9.068 26.246 32.396 1.00 50.66 242 ALA A O 1
ATOM 1923 N N . ILE A 1 243 ? 8.854 26.867 30.251 1.00 57.94 243 ILE A N 1
ATOM 1924 C CA . ILE A 1 243 ? 7.402 27.123 30.321 1.00 57.94 243 ILE A CA 1
ATOM 1925 C C . ILE A 1 243 ? 6.617 25.818 30.524 1.00 57.94 243 ILE A C 1
ATOM 1927 O O . ILE A 1 243 ? 5.710 25.773 31.361 1.00 57.94 243 ILE A O 1
ATOM 1931 N N . VAL A 1 244 ? 7.003 24.733 29.843 1.00 60.59 244 VAL A N 1
ATOM 1932 C CA . VAL A 1 244 ? 6.379 23.408 30.014 1.00 60.59 244 VAL A CA 1
ATOM 1933 C C . VAL A 1 244 ? 6.616 22.862 31.428 1.00 60.59 244 VAL A C 1
ATOM 1935 O O . VAL A 1 244 ? 5.685 22.362 32.062 1.00 60.59 244 VAL A O 1
ATOM 1938 N N . ILE A 1 245 ? 7.819 23.035 31.987 1.00 63.78 245 ILE A N 1
ATOM 1939 C CA . ILE A 1 245 ? 8.128 22.619 33.366 1.00 63.78 245 ILE A CA 1
ATOM 1940 C C . ILE A 1 245 ? 7.308 23.422 34.393 1.00 63.78 245 ILE A C 1
ATOM 1942 O O . ILE A 1 245 ? 6.783 22.842 35.348 1.00 63.78 245 ILE A O 1
ATOM 1946 N N . VAL A 1 246 ? 7.131 24.735 34.192 1.00 61.81 246 VAL A N 1
ATOM 1947 C CA . VAL A 1 246 ? 6.311 25.583 35.080 1.00 61.81 246 VAL A CA 1
ATOM 1948 C C . VAL A 1 246 ? 4.826 25.199 35.012 1.00 61.81 246 VAL A C 1
ATOM 1950 O O . VAL A 1 246 ? 4.168 25.148 36.053 1.00 61.81 246 VAL A O 1
ATOM 1953 N N . ALA A 1 247 ? 4.304 24.852 33.831 1.00 55.97 247 ALA A N 1
ATOM 1954 C CA . ALA A 1 247 ? 2.925 24.386 33.669 1.00 55.97 247 ALA A CA 1
ATOM 1955 C C . ALA A 1 247 ? 2.680 23.029 34.360 1.00 55.97 247 ALA A C 1
ATOM 1957 O O . ALA A 1 247 ? 1.681 22.868 35.067 1.00 55.97 247 ALA A O 1
ATOM 1958 N N . ILE A 1 248 ? 3.623 22.086 34.243 1.00 64.31 248 ILE A N 1
ATOM 1959 C CA . ILE A 1 248 ? 3.555 20.777 34.917 1.00 64.31 248 ILE A CA 1
ATOM 1960 C C . ILE A 1 248 ? 3.603 20.946 36.445 1.00 64.31 248 ILE A C 1
ATOM 1962 O O . ILE A 1 248 ? 2.793 20.350 37.161 1.00 64.31 248 ILE A O 1
ATOM 1966 N N . LEU A 1 249 ? 4.473 21.819 36.962 1.00 60.50 249 LEU A N 1
ATOM 1967 C CA . LEU A 1 249 ? 4.526 22.142 38.393 1.00 60.50 249 LEU A CA 1
ATOM 1968 C C . LEU A 1 249 ? 3.221 22.779 38.894 1.00 60.50 249 LEU A C 1
ATOM 1970 O O . LEU A 1 249 ? 2.771 22.461 39.997 1.00 60.50 249 LEU A O 1
ATOM 1974 N N . PHE A 1 250 ? 2.566 23.619 38.089 1.00 56.88 250 PHE A N 1
ATOM 1975 C CA . PHE A 1 250 ? 1.297 24.245 38.471 1.00 56.88 250 PHE A CA 1
ATOM 1976 C C . PHE A 1 250 ? 0.151 23.228 38.575 1.00 56.88 250 PHE A C 1
ATOM 1978 O O . PHE A 1 250 ? -0.668 23.320 39.493 1.00 56.88 250 PHE A O 1
ATOM 1985 N N . VAL A 1 251 ? 0.118 22.223 37.691 1.00 66.25 251 VAL A N 1
ATOM 1986 C CA . VAL A 1 251 ? -0.857 21.117 37.738 1.00 66.25 251 VAL A CA 1
ATOM 1987 C C . VAL A 1 251 ? -0.616 20.223 38.957 1.00 66.25 251 VAL A C 1
ATOM 1989 O O . VAL A 1 251 ? -1.564 19.916 39.684 1.00 66.25 251 VAL A O 1
ATOM 1992 N N . ILE A 1 252 ? 0.643 19.887 39.258 1.00 66.94 252 ILE A N 1
ATOM 1993 C CA . ILE A 1 252 ? 1.003 19.069 40.428 1.00 66.94 252 ILE A CA 1
ATOM 1994 C C . ILE A 1 252 ? 0.653 19.795 41.738 1.00 66.94 252 ILE A C 1
ATOM 1996 O O . ILE A 1 252 ? 0.037 19.206 42.629 1.00 66.94 252 ILE A O 1
ATOM 2000 N N . VAL A 1 253 ? 0.948 21.095 41.855 1.00 66.44 253 VAL A N 1
ATOM 2001 C CA . VAL A 1 253 ? 0.594 21.894 43.046 1.00 66.44 253 VAL A CA 1
ATOM 2002 C C . VAL A 1 253 ? -0.927 21.996 43.227 1.00 66.44 253 VAL A C 1
ATOM 2004 O O . VAL A 1 253 ? -1.420 21.952 44.359 1.00 66.44 253 VAL A O 1
ATOM 2007 N N . ARG A 1 254 ? -1.699 22.083 42.133 1.00 59.59 254 ARG A N 1
ATOM 2008 C CA . ARG A 1 254 ? -3.173 22.084 42.186 1.00 59.59 254 ARG A CA 1
ATOM 2009 C C . ARG A 1 254 ? -3.736 20.726 42.611 1.00 59.59 254 ARG A C 1
ATOM 2011 O O . ARG A 1 254 ? -4.679 20.692 43.401 1.00 59.59 254 ARG A O 1
ATOM 2018 N N . TYR A 1 255 ? -3.126 19.635 42.151 1.00 64.4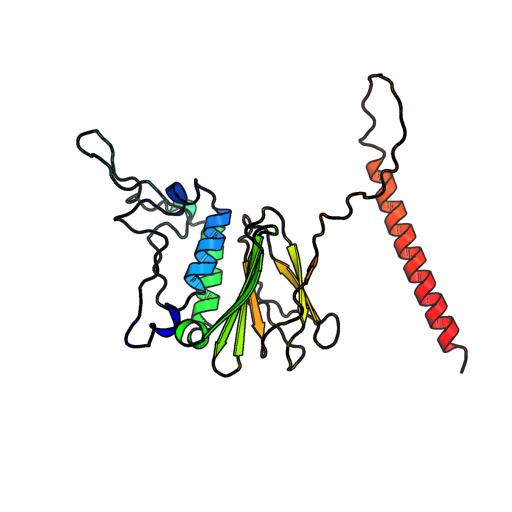4 255 TYR A N 1
ATOM 2019 C CA . TYR A 1 255 ? -3.492 18.266 42.515 1.00 64.44 255 TYR A CA 1
ATOM 2020 C C . TYR A 1 255 ? -3.253 17.988 44.011 1.00 64.44 255 TYR A C 1
ATOM 2022 O O . TYR A 1 255 ? -4.151 17.514 44.709 1.00 64.44 255 TYR A O 1
ATOM 2030 N N . PHE A 1 256 ? -2.107 18.408 44.562 1.00 63.53 256 PHE A N 1
ATOM 2031 C CA . PHE A 1 256 ? -1.816 18.249 45.995 1.00 63.53 256 PHE A CA 1
ATOM 2032 C C . PHE A 1 256 ? -2.663 19.152 46.906 1.00 63.53 256 PHE A C 1
ATOM 2034 O O . PHE A 1 256 ? -3.052 18.732 47.997 1.00 63.53 256 PHE A O 1
ATOM 2041 N N . LYS A 1 257 ? -3.042 20.359 46.458 1.00 56.72 257 LYS A N 1
ATOM 2042 C CA . LYS A 1 257 ? -4.005 21.202 47.196 1.00 56.72 257 LYS A CA 1
ATOM 2043 C C . LYS A 1 257 ? -5.398 20.575 47.296 1.00 56.72 257 LYS A C 1
ATOM 2045 O O . LYS A 1 257 ? -6.128 20.909 48.228 1.00 56.72 257 LYS A O 1
ATOM 2050 N N . HIS A 1 258 ? -5.771 19.690 46.369 1.00 56.69 258 HIS A N 1
ATOM 2051 C CA . HIS A 1 258 ? -7.071 19.023 46.409 1.00 56.69 258 HIS A CA 1
ATOM 2052 C C . HIS A 1 258 ? -7.080 17.785 47.320 1.00 56.69 258 HIS A C 1
ATOM 2054 O O . HIS A 1 258 ? -8.113 17.486 47.917 1.00 56.69 258 HIS A O 1
ATOM 2060 N N . LEU A 1 259 ? -5.928 17.127 47.494 1.00 56.25 259 LEU A N 1
ATOM 2061 C CA . LEU A 1 259 ? -5.761 15.953 48.361 1.00 56.25 259 LEU A CA 1
ATOM 2062 C C . LEU A 1 259 ? -5.691 16.287 49.863 1.00 56.25 259 LEU A C 1
ATOM 2064 O O . LEU A 1 259 ? -6.117 15.473 50.672 1.00 56.25 259 LEU A O 1
ATOM 2068 N N . ASN A 1 260 ? -5.261 17.494 50.246 1.00 51.50 260 ASN A N 1
ATOM 2069 C CA . ASN A 1 260 ? -5.206 17.940 51.652 1.00 51.50 260 ASN A CA 1
ATOM 2070 C C . ASN A 1 260 ? -6.509 18.585 52.175 1.00 51.50 260 ASN A C 1
ATOM 2072 O O . ASN A 1 260 ? -6.485 19.328 53.156 1.00 51.50 260 ASN A O 1
ATOM 2076 N N . LYS A 1 261 ? -7.650 18.352 51.513 1.00 56.41 261 LYS A N 1
ATOM 2077 C CA . LYS A 1 261 ? -8.956 18.916 51.906 1.00 56.41 261 LYS A CA 1
ATOM 2078 C C . LYS A 1 261 ? -10.019 17.861 52.254 1.00 56.41 261 LYS A C 1
ATOM 2080 O O . LYS A 1 261 ? -11.211 18.143 52.137 1.00 56.41 261 LYS A O 1
ATOM 2085 N N . LYS A 1 262 ? -9.588 16.677 52.691 1.00 49.31 262 LYS A N 1
ATOM 2086 C CA . LYS A 1 262 ? -10.419 15.690 53.391 1.00 49.31 262 LYS A CA 1
ATOM 2087 C C . LYS A 1 262 ? -9.869 15.447 54.785 1.00 49.31 262 LYS A C 1
ATOM 2089 O O . LYS A 1 262 ? -8.629 15.361 54.895 1.00 49.31 262 LYS A O 1
#